Protein 9GC8 (pdb70)

Foldseek 3Di:
DFAAEEEEEEDEPADLDADPPHDQQQDDQQHGGQLVLQVVQPLPDPRYPAYEYEYAPNHPRLVVDPVSVDPRYHYFYADPDSLVSVLRVLVVVVVVVDDQQHKYWYAYSQQNLDHNVLVRQLRVVCVPPPFGAAEWAQDDDFAFDADPVRDGPDTDPSVPPIGTHDGTMGGSNLLSVLSVVCVVVVHPDDDSQSSVVVVPDDHDYGYDDPLSDGCPDPVNSVVCSPVDD

Nearest PDB structures (foldseek):
  4ys8-assembly5_A  TM=8.921E-01  e=1.988E-26  Burkholderia thailandensis E264
  8xkg-assembly1_B  TM=9.155E-01  e=3.574E-24  Acinetobacter baumannii ATCC 19606 = CIP 70.34 = JCM 6841
  8xkg-assembly1_A  TM=9.139E-01  e=3.807E-24  Acinetobacter baumannii ATCC 19606 = CIP 70.34 = JCM 6841
  4nai-assembly1_A-2  TM=9.055E-01  e=4.953E-19  Arabidopsis thaliana
  5mrq-assembly1_A-2  TM=8.941E-01  e=2.916E-18  Arabidopsis thaliana

Structure (mmCIF, N/CA/C/O backbone):
data_9GC8
#
_entry.id   9GC8
#
_cell.length_a   92.150
_cell.length_b   75.630
_cell.length_c   37.630
_cell.angle_alpha   90.000
_cell.angle_beta   104.042
_cell.angle_gamma   90.000
#
_symmetry.space_group_name_H-M   'C 1 2 1'
#
loop_
_entity.id
_entity.type
_entity.pdbx_description
1 polymer '2-C-methyl-D-erythritol 4-phosphate cytidylyltransferase'
2 non-polymer 'methyl 2-[(5~{R})-6-methyl-7-oxidanylidene-5~{H}-pyrrolo[3,4-b]pyridin-5-yl]ethanoate'
3 water water
#
loop_
_atom_site.group_PDB
_atom_site.id
_atom_site.type_symbol
_atom_site.label_atom_id
_atom_site.label_alt_id
_atom_site.label_comp_id
_atom_site.label_asym_id
_atom_site.label_entity_id
_atom_site.label_seq_id
_atom_site.pdbx_PDB_ins_code
_atom_site.Cartn_x
_atom_site.Cartn_y
_atom_site.Cartn_z
_atom_site.occupancy
_atom_site.B_iso_or_equiv
_atom_site.auth_seq_id
_atom_site.auth_comp_id
_atom_site.auth_asym_id
_atom_site.auth_atom_id
_atom_site.pdbx_PDB_model_num
ATOM 1 N N . ASP A 1 25 ? -10.50619 23.45058 -14.89513 1.000 100.08543 5 ASP A N 1
ATOM 2 C CA . ASP A 1 25 ? -11.86287 22.91196 -14.87085 1.000 101.60363 5 ASP A CA 1
ATOM 3 C C . ASP A 1 25 ? -12.25993 22.49675 -13.45837 1.000 100.82267 5 ASP A C 1
ATOM 4 O O . ASP A 1 25 ? -12.31259 21.30785 -13.14313 1.000 103.69681 5 ASP A O 1
ATOM 9 N N . LEU A 1 26 ? -12.52820 23.48193 -12.60736 1.000 86.29036 6 LEU A N 1
ATOM 10 C CA . LEU A 1 26 ? -13.01505 23.17793 -11.26999 1.000 74.78236 6 LEU A CA 1
ATOM 11 C C . LEU A 1 26 ? -14.49164 22.78912 -11.33408 1.000 70.76369 6 LEU A C 1
ATOM 12 O O . LEU A 1 26 ? -15.24859 23.35748 -12.12432 1.000 74.04507 6 LEU A O 1
ATOM 17 N N . PRO A 1 27 ? -14.92382 21.82414 -10.52734 1.000 66.63755 7 PRO A N 1
ATOM 18 C CA . PRO A 1 27 ? -16.31824 21.37635 -10.60049 1.000 63.87893 7 PRO A CA 1
ATOM 19 C C . PRO A 1 27 ? -17.28161 22.41143 -10.03745 1.000 61.95761 7 PRO A C 1
ATOM 20 O O . PRO A 1 27 ? -16.94825 23.18046 -9.13466 1.000 54.95235 7 PRO A O 1
ATOM 24 N N . ALA A 1 28 ? -18.49198 22.42513 -10.59145 1.000 59.26428 8 ALA A N 1
ATOM 25 C CA . ALA A 1 28 ? -19.57370 23.19645 -9.99731 1.000 58.64001 8 ALA A CA 1
ATOM 26 C C . ALA A 1 28 ? -19.93706 22.61658 -8.63749 1.000 59.51708 8 ALA A C 1
ATOM 27 O O . ALA A 1 28 ? -19.82484 21.41005 -8.40536 1.000 58.17462 8 ALA A O 1
ATOM 29 N N . PHE A 1 29 ? -20.38039 23.48466 -7.72981 1.000 52.79090 9 PHE A N 1
ATOM 30 C CA . PHE A 1 29 ? -20.66885 23.03823 -6.37501 1.000 51.71777 9 PHE A CA 1
ATOM 31 C C . PHE A 1 29 ? -21.72754 23.92772 -5.73757 1.000 54.51388 9 PHE A C 1
ATOM 32 O O . PHE A 1 29 ? -21.90361 25.08849 -6.11456 1.000 52.82067 9 PHE A O 1
ATOM 40 N N . TRP A 1 30 ? -22.43104 23.35854 -4.76072 1.000 51.83192 10 TRP A N 1
ATOM 41 C CA . TRP A 1 30 ? -23.28549 24.09532 -3.84203 1.000 53.98813 10 TRP A CA 1
ATOM 42 C C . TRP A 1 30 ? -22.58142 24.23611 -2.49593 1.000 51.26553 10 TRP A C 1
ATOM 43 O O . TRP A 1 30 ? -21.67810 23.46798 -2.15872 1.000 50.01370 10 TRP A O 1
ATOM 54 N N . THR A 1 31 ? -23.01013 25.22870 -1.71913 1.000 49.01408 11 THR A N 1
ATOM 55 C CA . THR A 1 31 ? -22.43420 25.48177 -0.40536 1.000 46.20841 11 THR A CA 1
ATOM 56 C C . THR A 1 31 ? -23.54306 25.53826 0.63145 1.000 46.70066 11 THR A C 1
ATOM 57 O O . THR A 1 31 ? -24.58990 26.14927 0.39498 1.000 50.23007 11 THR A O 1
ATOM 61 N N . VAL A 1 32 ? -23.30887 24.89222 1.77031 1.000 46.08850 12 VAL A N 1
ATOM 62 C CA . VAL A 1 32 ? -24.21728 24.91274 2.90804 1.000 44.18357 12 VAL A CA 1
ATOM 63 C C . VAL A 1 32 ? -23.44346 25.45452 4.10318 1.000 39.91923 12 VAL A C 1
ATOM 64 O O . VAL A 1 32 ? -22.40022 24.90494 4.47728 1.000 43.29087 12 VAL A O 1
ATOM 68 N N . ILE A 1 33 ? -23.93891 26.53857 4.69063 1.000 47.34249 13 ILE A N 1
ATOM 69 C CA . ILE A 1 33 ? -23.32712 27.08304 5.90087 1.000 41.58968 13 ILE A CA 1
ATOM 70 C C . ILE A 1 33 ? -24.27300 26.84502 7.07200 1.000 45.11035 13 ILE A C 1
ATOM 71 O O . ILE A 1 33 ? -25.27331 27.56996 7.21421 1.000 46.52931 13 ILE A O 1
ATOM 76 N N . PRO A 1 34 ? -24.01328 25.85197 7.92351 1.000 42.18684 14 PRO A N 1
ATOM 77 C CA . PRO A 1 34 ? -24.86608 25.64626 9.10334 1.000 48.42771 14 PRO A CA 1
ATOM 78 C C . PRO A 1 34 ? -24.60141 26.72118 10.14921 1.000 46.09854 14 PRO A C 1
ATOM 79 O O . PRO A 1 34 ? -23.47417 26.88393 10.62081 1.000 47.70957 14 PRO A O 1
ATOM 83 N N . ALA A 1 35 ? -25.65529 27.45359 10.52121 1.000 47.02385 15 ALA A N 1
ATOM 84 C CA . ALA A 1 35 ? -25.48557 28.60654 11.39955 1.000 48.52998 15 ALA A CA 1
ATOM 85 C C . ALA A 1 35 ? -26.68746 28.80132 12.31791 1.000 52.11855 15 ALA A C 1
ATOM 86 O O . ALA A 1 35 ? -27.03806 29.94185 12.64347 1.000 46.41241 15 ALA A O 1
ATOM 88 N N . ALA A 1 36 ? -27.32471 27.71041 12.73870 1.000 46.56146 16 ALA A N 1
ATOM 89 C CA . ALA A 1 36 ? -28.50485 27.74248 13.58229 1.000 49.25494 16 ALA A CA 1
ATOM 90 C C . ALA A 1 36 ? -28.09724 27.57182 15.04441 1.000 51.41352 16 ALA A C 1
ATOM 91 O O . ALA A 1 36 ? -26.92473 27.72253 15.39825 1.000 53.98334 16 ALA A O 1
ATOM 93 N N . GLY A 1 37 ? -29.05817 27.24302 15.90132 1.000 51.07559 17 GLY A N 1
ATOM 94 C CA . GLY A 1 37 ? -28.79947 27.18958 17.32562 1.000 50.85210 17 GLY A CA 1
ATOM 95 C C . GLY A 1 37 ? -28.73141 28.53545 18.00767 1.000 58.99277 17 GLY A C 1
ATOM 96 O O . GLY A 1 37 ? -28.39258 28.59375 19.19493 1.000 59.92625 17 GLY A O 1
ATOM 97 N N . VAL A 1 38 ? -29.03456 29.61711 17.29396 1.000 53.90989 18 VAL A N 1
ATOM 98 C CA . VAL A 1 38 ? -29.06149 30.95024 17.88271 1.000 55.02009 18 VAL A CA 1
ATOM 99 C C . VAL A 1 38 ? -30.41919 31.16728 18.54082 1.000 57.15003 18 VAL A C 1
ATOM 100 O O . VAL A 1 38 ? -31.46664 30.93329 17.92540 1.000 62.41601 18 VAL A O 1
ATOM 104 N N . GLY A 1 39 ? -30.40781 31.59398 19.79927 1.000 59.59838 19 GLY A N 1
ATOM 105 C CA . GLY A 1 39 ? -31.64482 31.91410 20.47855 1.000 60.02774 19 GLY A CA 1
ATOM 106 C C . GLY A 1 39 ? -32.34303 33.10858 19.85228 1.000 65.48358 19 GLY A C 1
ATOM 107 O O . GLY A 1 39 ? -31.79234 33.83543 19.02546 1.000 61.82902 19 GLY A O 1
ATOM 108 N N . SER A 1 40 ? -33.59864 33.31068 20.25434 1.000 65.89403 20 SER A N 1
ATOM 109 C CA . SER A 1 40 ? -34.36333 34.44353 19.74715 1.000 65.32365 20 SER A CA 1
ATOM 110 C C . SER A 1 40 ? -33.97282 35.75637 20.41151 1.000 65.42694 20 SER A C 1
ATOM 111 O O . SER A 1 40 ? -34.33800 36.82489 19.90579 1.000 64.75502 20 SER A O 1
ATOM 114 N N . ARG A 1 41 ? -33.24172 35.69766 21.52284 1.000 64.03604 21 ARG A N 1
ATOM 115 C CA . ARG A 1 41 ? -32.88936 36.87283 22.30682 1.000 63.56013 21 ARG A CA 1
ATOM 116 C C . ARG A 1 41 ? -31.47094 37.31733 21.97309 1.000 61.23026 21 ARG A C 1
ATOM 117 O O . ARG A 1 41 ? -30.54774 36.49718 21.93598 1.000 59.38158 21 ARG A O 1
ATOM 125 N N A MET A 1 42 ? -31.30696 38.61305 21.72423 0.327 58.08440 22 MET A N 1
ATOM 126 N N B MET A 1 42 ? -31.30437 38.60957 21.71131 0.673 58.01172 22 MET A N 1
ATOM 127 C CA A MET A 1 42 ? -29.97572 39.18589 21.60459 0.327 57.99953 22 MET A CA 1
ATOM 128 C CA B MET A 1 42 ? -29.96792 39.17027 21.59088 0.673 57.94471 22 MET A CA 1
ATOM 129 C C A MET A 1 42 ? -29.28926 39.17804 22.96332 0.327 57.87691 22 MET A C 1
ATOM 130 C C B MET A 1 42 ? -29.28971 39.17707 22.95357 0.673 57.78415 22 MET A C 1
ATOM 131 O O A MET A 1 42 ? -29.91125 39.45336 23.99254 0.327 59.37194 22 MET A O 1
ATOM 132 O O B MET A 1 42 ? -29.91847 39.46091 23.97583 0.673 59.36842 22 MET A O 1
ATOM 141 N N . ARG A 1 43 ? -28.00023 38.85575 22.96860 1.000 53.11473 23 ARG A N 1
ATOM 142 C CA . ARG A 1 43 ? -27.24284 38.76156 24.20628 1.000 58.65695 23 ARG A CA 1
ATOM 143 C C . ARG A 1 43 ? -25.93284 39.51921 24.08322 1.000 60.50872 23 ARG A C 1
ATOM 144 O O . ARG A 1 43 ? -25.34904 39.61344 22.99928 1.000 60.18663 23 ARG A O 1
ATOM 152 N N . ALA A 1 44 ? -25.48553 40.06756 25.21711 1.000 62.76252 24 ALA A N 1
ATOM 153 C CA . ALA A 1 44 ? -24.19696 40.74758 25.25179 1.000 62.07056 24 ALA A CA 1
ATOM 154 C C . ALA A 1 44 ? -23.08430 39.81059 24.80767 1.000 64.13689 24 ALA A C 1
ATOM 155 O O . ALA A 1 44 ? -22.18473 40.21047 24.05950 1.000 68.96745 24 ALA A O 1
ATOM 157 N N . ASP A 1 45 ? -23.14399 38.55200 25.24801 1.000 64.97914 25 ASP A N 1
ATOM 158 C CA . ASP A 1 45 ? -22.26303 37.48428 24.77554 1.000 68.08673 25 ASP A CA 1
ATOM 159 C C . ASP A 1 45 ? -22.84909 36.93564 23.47624 1.000 60.59100 25 ASP A C 1
ATOM 160 O O . ASP A 1 45 ? -23.54351 35.91606 23.44256 1.000 64.98370 25 ASP A O 1
ATOM 165 N N . ARG A 1 46 ? -22.55800 37.64168 22.38590 1.000 60.66023 26 ARG A N 1
ATOM 166 C CA . ARG A 1 46 ? -23.15522 37.33636 21.09465 1.000 59.10599 26 ARG A CA 1
ATOM 167 C C . ARG A 1 46 ? -22.68937 35.97328 20.58618 1.000 54.13284 26 ARG A C 1
ATOM 168 O O . ARG A 1 46 ? -21.61724 35.49363 20.96311 1.000 54.78417 26 ARG A O 1
ATOM 176 N N . PRO A 1 47 ? -23.48937 35.32307 19.74004 1.000 53.88022 27 PRO A N 1
ATOM 177 C CA . PRO A 1 47 ? -22.99163 34.15021 19.01295 1.000 52.84534 27 PRO A CA 1
ATOM 178 C C . PRO A 1 47 ? -21.74139 34.50781 18.22450 1.000 53.44472 27 PRO A C 1
ATOM 179 O O . PRO A 1 47 ? -21.61833 35.60929 17.68833 1.000 50.17735 27 PRO A O 1
ATOM 183 N N . LYS A 1 48 ? -20.80226 33.56610 18.16510 1.000 49.90270 28 LYS A N 1
ATOM 184 C CA . LYS A 1 48 ? -19.50224 33.88434 17.58587 1.000 49.51184 28 LYS A CA 1
ATOM 185 C C . LYS A 1 48 ? -19.61928 34.33200 16.13499 1.000 47.87475 28 LYS A C 1
ATOM 186 O O . LYS A 1 48 ? -18.83544 35.17366 15.68381 1.000 49.05175 28 LYS A O 1
ATOM 191 N N . GLN A 1 49 ? -20.60991 33.82473 15.40320 1.000 40.85771 29 GLN A N 1
ATOM 192 C CA . GLN A 1 49 ? -20.75555 34.17697 13.99758 1.000 42.88775 29 GLN A CA 1
ATOM 193 C C . GLN A 1 49 ? -21.17780 35.62858 13.78415 1.000 46.53369 29 GLN A C 1
ATOM 194 O O . GLN A 1 49 ? -21.14491 36.10105 12.64184 1.000 41.48881 29 GLN A O 1
ATOM 200 N N . TYR A 1 50 ? -21.56901 36.34089 14.84204 1.000 46.09737 30 TYR A N 1
ATOM 201 C CA . TYR A 1 50 ? -22.02477 37.72317 14.74022 1.000 47.87685 30 TYR A CA 1
ATOM 202 C C . TYR A 1 50 ? -21.07578 38.70638 15.41059 1.000 46.59243 30 TYR A C 1
ATOM 203 O O . TYR A 1 50 ? -21.40965 39.88901 15.53174 1.000 47.89458 30 TYR A O 1
ATOM 212 N N . LEU A 1 51 ? -19.90504 38.24955 15.84577 1.000 44.96921 31 LEU A N 1
ATOM 213 C CA . LEU A 1 51 ? -18.89385 39.13593 16.39858 1.000 52.88007 31 LEU A CA 1
ATOM 214 C C . LEU A 1 51 ? -18.24892 39.96673 15.29255 1.000 51.81937 31 LEU A C 1
ATOM 215 O O . LEU A 1 51 ? -18.27727 39.61011 14.11208 1.000 44.66718 31 LEU A O 1
ATOM 220 N N . ASP A 1 52 ? -17.66510 41.09403 15.68855 1.000 45.57730 32 ASP A N 1
ATOM 221 C CA . ASP A 1 52 ? -17.04222 41.98757 14.72671 1.000 46.92383 32 ASP A CA 1
ATOM 222 C C . ASP A 1 52 ? -15.64409 41.50004 14.37051 1.000 51.42133 32 ASP A C 1
ATOM 223 O O . ASP A 1 52 ? -14.83871 41.18889 15.25276 1.000 53.20000 32 ASP A O 1
ATOM 228 N N . LEU A 1 53 ? -15.35244 41.45079 13.07258 1.000 50.21236 33 LEU A N 1
ATOM 229 C CA . LEU A 1 53 ? -14.03102 41.08697 12.56616 1.000 54.58984 33 LEU A CA 1
ATOM 230 C C . LEU A 1 53 ? -13.61641 42.18541 11.59435 1.000 56.46964 33 LEU A C 1
ATOM 231 O O . LEU A 1 53 ? -13.90498 42.09437 10.39853 1.000 52.74755 33 LEU A O 1
ATOM 236 N N . ALA A 1 54 ? -12.95885 43.22249 12.11935 1.000 57.55268 34 ALA A N 1
ATOM 237 C CA . ALA A 1 54 ? -12.48827 44.35498 11.32216 1.000 61.37146 34 ALA A CA 1
ATOM 238 C C . ALA A 1 54 ? -13.63878 45.03141 10.57740 1.000 54.77372 34 ALA A C 1
ATOM 239 O O . ALA A 1 54 ? -13.56565 45.28757 9.37435 1.000 61.05298 34 ALA A O 1
ATOM 241 N N . GLY A 1 55 ? -14.71617 45.31749 11.30375 1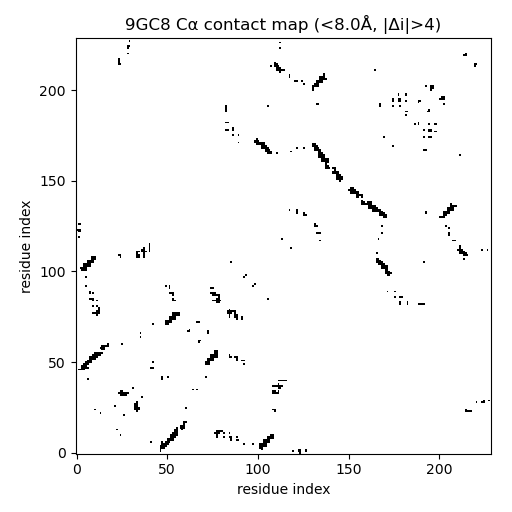.000 53.49622 35 GLY A N 1
ATOM 242 C CA . GLY A 1 55 ? -15.80460 46.10085 10.75752 1.000 56.92210 35 GLY A CA 1
ATOM 243 C C . GLY A 1 55 ? -16.93323 45.31833 10.12202 1.000 56.82586 35 GLY A C 1
ATOM 244 O O . GLY A 1 55 ? -17.94095 45.92581 9.73801 1.000 53.46619 35 GLY A O 1
ATOM 245 N N . ARG A 1 56 ? -16.80142 43.99961 9.98993 1.000 51.83732 36 ARG A N 1
ATOM 246 C CA . ARG A 1 56 ? -17.85472 43.14930 9.45410 1.000 53.47710 36 ARG A CA 1
ATOM 247 C C . ARG A 1 56 ? -18.01886 41.93640 10.35702 1.000 52.11849 36 ARG A C 1
ATOM 248 O O . ARG A 1 56 ? -17.08312 41.52821 11.04615 1.000 49.90354 36 ARG A O 1
ATOM 256 N N . THR A 1 57 ? -19.21907 41.36022 10.35342 1.000 49.57090 37 THR A N 1
ATOM 257 C CA . THR A 1 57 ? -19.45290 40.18653 11.17822 1.000 47.75020 37 THR A CA 1
ATOM 258 C C . THR A 1 57 ? -18.65906 38.99893 10.64798 1.000 46.07997 37 THR A C 1
ATOM 259 O O . THR A 1 57 ? -18.29553 38.93640 9.46895 1.000 38.18450 37 THR A O 1
ATOM 263 N N . VAL A 1 58 ? -18.38134 38.05746 11.55001 1.000 41.85636 38 VAL A N 1
ATOM 264 C CA . VAL A 1 58 ? -17.67197 36.83800 11.17327 1.000 42.83436 38 VAL A CA 1
ATOM 265 C C . VAL A 1 58 ? -18.37013 36.16297 10.00436 1.000 41.32712 38 VAL A C 1
ATOM 266 O O . VAL A 1 58 ? -17.74594 35.82717 8.99180 1.000 44.37956 38 VAL A O 1
ATOM 270 N N . ILE A 1 59 ? -19.68635 35.98199 10.11586 1.000 40.44486 39 ILE A N 1
ATOM 271 C CA . ILE A 1 59 ? -20.39227 35.19091 9.11775 1.000 40.07151 39 ILE A CA 1
ATOM 272 C C . ILE A 1 59 ? -20.41520 35.90808 7.77324 1.000 44.24336 39 ILE A C 1
ATOM 273 O O . ILE A 1 59 ? -20.37229 35.26456 6.71810 1.000 44.33935 39 ILE A O 1
ATOM 278 N N . GLU A 1 60 ? -20.47620 37.24583 7.77693 1.000 44.13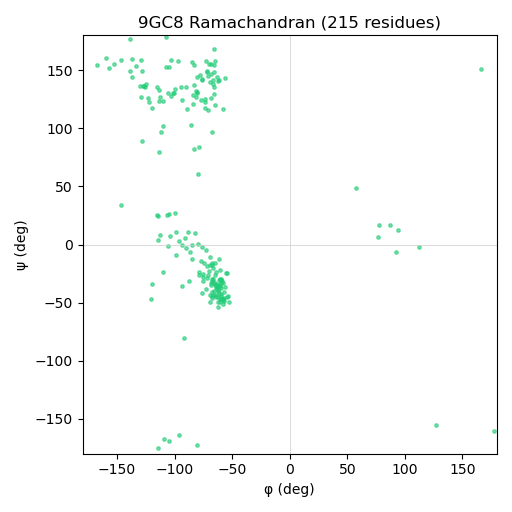945 40 GLU A N 1
ATOM 279 C CA . GLU A 1 60 ? -20.39767 37.96629 6.51004 1.000 37.47865 40 GLU A CA 1
ATOM 280 C C . GLU A 1 60 ? -19.06079 37.71323 5.82680 1.000 44.49516 40 GLU A C 1
ATOM 281 O O . GLU A 1 60 ? -18.99942 37.54628 4.60362 1.000 46.31537 40 GLU A O 1
ATOM 287 N N . ARG A 1 61 ? -17.97559 37.66726 6.59873 1.000 38.93392 41 ARG A N 1
ATOM 288 C CA . ARG A 1 61 ? -16.68839 37.36734 5.98681 1.000 41.71254 41 ARG A CA 1
ATOM 289 C C . ARG A 1 61 ? -16.59912 35.90255 5.57901 1.000 43.79142 41 ARG A C 1
ATOM 290 O O . ARG A 1 61 ? -15.90571 35.57238 4.61025 1.000 41.65453 41 ARG A O 1
ATOM 298 N N . THR A 1 62 ? -17.30587 35.01579 6.28158 1.000 39.92372 42 THR A N 1
ATOM 299 C CA . THR A 1 62 ? -17.32317 33.61791 5.86296 1.000 39.65164 42 THR A CA 1
ATOM 300 C C . THR A 1 62 ? -18.00638 33.46366 4.50915 1.000 43.40347 42 THR A C 1
ATOM 301 O O . THR A 1 62 ? -17.51409 32.73896 3.63635 1.000 41.39766 42 THR A O 1
ATOM 305 N N . LEU A 1 63 ? -19.13289 34.15330 4.30534 1.000 41.98975 43 LEU A N 1
ATOM 306 C CA . LEU A 1 63 ? -19.81877 34.06673 3.01901 1.000 44.89918 43 LEU A CA 1
ATOM 307 C C . LEU A 1 63 ? -18.97037 34.64311 1.89479 1.000 44.27709 43 LEU A C 1
ATOM 308 O O . LEU A 1 63 ? -19.01330 34.13904 0.76600 1.000 49.34964 43 LEU A O 1
ATOM 313 N N . ASP A 1 64 ? -18.18371 35.68249 2.18919 1.000 51.39501 44 ASP A N 1
ATOM 314 C CA . ASP A 1 64 ? -17.25923 36.25712 1.21491 1.000 49.29775 44 ASP A CA 1
ATOM 315 C C . ASP A 1 64 ? -16.30548 35.22197 0.63337 1.000 48.21223 44 ASP A C 1
ATOM 316 O O . ASP A 1 64 ? -15.79482 35.41750 -0.47331 1.000 46.48961 44 ASP A O 1
ATOM 321 N N . CYS A 1 65 ? -16.05372 34.12762 1.35155 1.000 48.88759 45 CYS A N 1
ATOM 322 C CA . CYS A 1 65 ? -15.13768 33.10586 0.86189 1.000 48.06048 45 CYS A CA 1
ATOM 323 C C . CYS A 1 65 ? -15.72242 32.29813 -0.29215 1.000 47.17941 45 CYS A C 1
ATOM 324 O O . CYS A 1 65 ? -14.96344 31.65535 -1.02504 1.000 51.01951 45 CYS A O 1
ATOM 327 N N . PHE A 1 66 ? -17.04160 32.32009 -0.48094 1.000 43.22859 46 PHE A N 1
ATOM 328 C CA . PHE A 1 66 ? -17.69026 31.51975 -1.51479 1.000 49.26816 46 PHE A CA 1
ATOM 329 C C . PHE A 1 66 ? -18.44979 32.32652 -2.55775 1.000 55.22484 46 PHE A C 1
ATOM 330 O O . PHE A 1 66 ? -18.46620 31.92607 -3.72508 1.000 49.73173 46 PHE A O 1
ATOM 338 N N . LEU A 1 67 ? -19.06184 33.45365 -2.17289 1.000 48.69622 47 LEU A N 1
ATOM 339 C CA . LEU A 1 67 ? -20.12351 34.05695 -2.97773 1.000 51.15503 47 LEU A CA 1
ATOM 340 C C . LEU A 1 67 ? -19.65263 34.46023 -4.36892 1.000 56.61419 47 LEU A C 1
ATOM 341 O O . LEU A 1 67 ? -20.44992 34.45446 -5.31478 1.000 58.72806 47 LEU A O 1
ATOM 346 N N . GLU A 1 68 ? -18.37696 34.80326 -4.52428 1.000 55.89423 48 GLU A N 1
ATOM 347 C CA . GLU A 1 68 ? -17.86892 35.26114 -5.81229 1.000 59.96749 48 GLU A CA 1
ATOM 348 C C . GLU A 1 68 ? -17.26561 34.14061 -6.65346 1.000 57.48443 48 GLU A C 1
ATOM 349 O O . GLU A 1 68 ? -16.80760 34.40203 -7.77111 1.000 59.39852 48 GLU A O 1
ATOM 352 N N . HIS A 1 69 ? -17.25651 32.91119 -6.16030 1.000 54.68878 49 HIS A N 1
ATOM 353 C CA . HIS A 1 69 ? -16.62318 31.83383 -6.90682 1.000 55.82581 49 HIS A CA 1
ATOM 354 C C . HIS A 1 69 ? -17.41748 31.53641 -8.17414 1.000 56.22735 49 HIS A C 1
ATOM 355 O O . HIS A 1 69 ? -18.62783 31.29166 -8.10083 1.000 57.56743 49 HIS A O 1
ATOM 362 N N . PRO A 1 70 ? -16.78026 31.54280 -9.34477 1.000 57.01139 50 PRO A N 1
ATOM 363 C CA . PRO A 1 70 ? -17.52478 31.30826 -10.59300 1.000 62.37378 50 PRO A CA 1
ATOM 364 C C . PRO A 1 70 ? -18.21675 29.95481 -10.66603 1.000 60.29104 50 PRO A C 1
ATOM 365 O O . PRO A 1 70 ? -19.16783 29.80866 -11.44247 1.000 60.14903 50 PRO A O 1
ATOM 369 N N . MET A 1 71 ? -17.78257 28.95940 -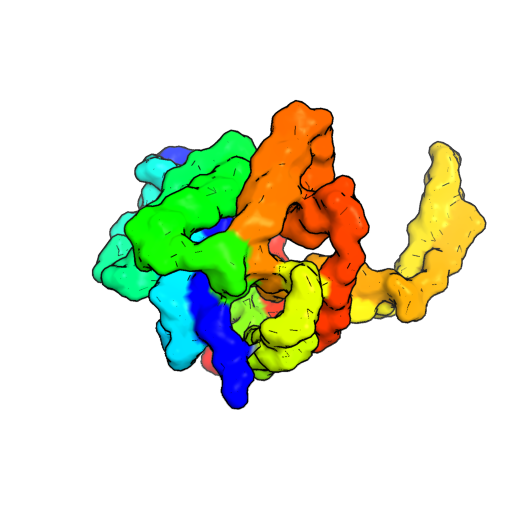9.89807 1.000 60.19473 51 MET A N 1
ATOM 370 C CA . MET A 1 71 ? -18.39910 27.64296 -9.98344 1.000 58.27254 51 MET A CA 1
ATOM 371 C C . MET A 1 71 ? -19.46081 27.41576 -8.91885 1.000 57.59873 51 MET A C 1
ATOM 372 O O . MET A 1 71 ? -20.01918 26.31626 -8.84888 1.000 55.13266 51 MET A O 1
ATOM 377 N N . LEU A 1 72 ? -19.75524 28.42173 -8.09687 1.000 52.74272 52 LEU A N 1
ATOM 378 C CA . LEU A 1 72 ? -20.78723 28.28751 -7.07775 1.000 52.80570 52 LEU A CA 1
ATOM 379 C C . LEU A 1 72 ? -22.16358 28.31300 -7.72839 1.000 59.17765 52 LEU A C 1
ATOM 380 O O . LEU A 1 72 ? -22.55338 29.31523 -8.33722 1.000 58.29483 52 LEU A O 1
ATOM 385 N N . ARG A 1 73 ? -22.89972 27.20823 -7.59800 1.000 54.09293 53 ARG A N 1
ATOM 386 C CA . ARG A 1 73 ? -24.26312 27.13851 -8.10756 1.000 57.26564 53 ARG A CA 1
ATOM 387 C C . ARG A 1 73 ? -25.26308 27.82074 -7.18388 1.000 56.39739 53 ARG A C 1
ATOM 388 O O . ARG A 1 73 ? -26.32976 28.24246 -7.64352 1.000 59.45248 53 ARG A O 1
ATOM 396 N N . GLY A 1 74 ? -24.94022 27.94262 -5.90133 1.000 50.51452 54 GLY A N 1
ATOM 397 C CA . GLY A 1 74 ? -25.84690 28.52237 -4.93308 1.000 52.42690 54 GLY A CA 1
ATOM 398 C C . GLY A 1 74 ? -25.40079 28.24225 -3.51540 1.000 53.64873 54 GLY A C 1
ATOM 399 O O . GLY A 1 74 ? -24.75865 27.22193 -3.24932 1.000 52.32462 54 GLY A O 1
ATOM 400 N N . LEU A 1 75 ? -25.73986 29.13460 -2.59371 1.000 51.83084 55 LEU A N 1
ATOM 401 C CA . LEU A 1 75 ? -25.31748 29.02329 -1.20793 1.000 47.42829 55 LEU A CA 1
ATOM 402 C C . LEU A 1 75 ? -26.54057 29.09297 -0.30596 1.000 50.28566 55 LEU A C 1
ATOM 403 O O . LEU A 1 75 ? -27.43257 29.91712 -0.52422 1.000 51.68663 55 LEU A O 1
ATOM 408 N N . VAL A 1 76 ? -26.58600 28.21695 0.69564 1.000 48.75675 56 VAL A N 1
ATOM 409 C CA . VAL A 1 76 ? -27.67931 28.15893 1.66116 1.000 48.91123 56 VAL A CA 1
ATOM 410 C C . VAL A 1 76 ? -27.09736 28.31147 3.05840 1.000 46.12791 56 VAL A C 1
ATOM 411 O O . VAL A 1 76 ? -26.17755 27.57778 3.43375 1.000 43.00132 56 VAL A O 1
ATOM 415 N N . VAL A 1 77 ? -27.61952 29.27030 3.81963 1.000 48.23808 57 VAL A N 1
ATOM 416 C CA . VAL A 1 77 ? -27.28220 29.41918 5.22984 1.000 45.66421 57 VAL A CA 1
ATOM 417 C C . VAL A 1 77 ? -28.42665 28.84095 6.04673 1.000 46.08271 57 VAL A C 1
ATOM 418 O O . VAL A 1 77 ? -29.59658 29.16834 5.80654 1.000 48.14376 57 VAL A O 1
ATOM 422 N N . CYS A 1 78 ? -28.10033 27.97532 7.00256 1.000 41.41088 58 CYS A N 1
ATOM 423 C CA . CYS A 1 78 ? -29.10538 27.39371 7.88274 1.000 47.64338 58 CYS A CA 1
ATOM 424 C C . CYS A 1 78 ? -29.19174 28.24109 9.14637 1.000 48.19281 58 CYS A C 1
ATOM 425 O O . CYS A 1 78 ? -28.17770 28.46232 9.81525 1.000 46.44226 58 CYS A O 1
ATOM 428 N N . LEU A 1 79 ? -30.39554 28.71881 9.46545 1.000 47.06186 59 LEU A N 1
ATOM 429 C CA . LEU A 1 79 ? -30.58510 29.69494 10.52940 1.000 52.10166 59 LEU A CA 1
ATOM 430 C C . LEU A 1 79 ? -31.81781 29.34928 11.34889 1.000 53.82865 59 LEU A C 1
ATOM 431 O O . LEU A 1 79 ? -32.78394 28.77762 10.83678 1.000 52.20710 59 LEU A O 1
ATOM 436 N N . ALA A 1 80 ? -31.77287 29.70557 12.63165 1.000 48.59001 60 ALA A N 1
ATOM 437 C CA . ALA A 1 80 ? -32.98250 29.69035 13.44003 1.000 55.26822 60 ALA A CA 1
ATOM 438 C C . ALA A 1 80 ? -33.99558 30.66955 12.86208 1.000 58.08599 60 ALA A C 1
ATOM 439 O O . ALA A 1 80 ? -33.63929 31.75973 12.40331 1.000 54.88449 60 ALA A O 1
ATOM 441 N N . GLU A 1 81 ? -35.27052 30.27320 12.88545 1.000 59.32509 61 GLU A N 1
ATOM 442 C CA . GLU A 1 81 ? -36.31497 31.11551 12.31202 1.000 61.01310 61 GLU A CA 1
ATOM 443 C C . GLU A 1 81 ? -36.38951 32.47648 12.99615 1.000 62.04702 61 GLU A C 1
ATOM 444 O O . GLU A 1 81 ? -36.76599 33.47017 12.36307 1.000 63.64274 61 GLU A O 1
ATOM 450 N N . ASP A 1 82 ? -36.03684 32.54399 14.27907 1.000 60.69372 62 ASP A N 1
ATOM 451 C CA . ASP A 1 82 ? -36.15094 33.76256 15.06846 1.000 60.28029 62 ASP A CA 1
ATOM 452 C C . ASP A 1 82 ? -34.79274 34.41020 15.33181 1.000 60.98909 62 ASP A C 1
ATOM 453 O O . ASP A 1 82 ? -34.62833 35.13352 16.31940 1.000 58.49791 62 ASP A O 1
ATOM 458 N N . ASP A 1 83 ? -33.81606 34.15431 14.46100 1.000 50.72841 63 ASP A N 1
ATOM 459 C CA . ASP A 1 83 ? -32.47498 34.71395 14.60266 1.000 53.65750 63 ASP A CA 1
ATOM 460 C C . ASP A 1 83 ? -32.56009 36.23740 14.62937 1.000 54.13745 63 ASP A C 1
ATOM 461 O O . ASP A 1 83 ? -33.00363 36.84116 13.64051 1.000 51.59918 63 ASP A O 1
ATOM 466 N N . PRO A 1 84 ? -32.17800 36.89293 15.73021 1.000 49.78861 64 PRO A N 1
ATOM 467 C CA . PRO A 1 84 ? -32.36223 38.34709 15.82547 1.000 56.50447 64 PRO A CA 1
ATOM 468 C C . PRO A 1 84 ? -31.24520 39.16009 15.19620 1.000 56.39175 64 PRO A C 1
ATOM 469 O O . PRO A 1 84 ? -31.40836 40.37722 15.02075 1.000 56.48744 64 PRO A O 1
ATOM 473 N N . TYR A 1 85 ? -30.11883 38.53716 14.86675 1.000 51.53513 65 TYR A N 1
ATOM 474 C CA . TYR A 1 85 ? -28.98316 39.25985 14.31238 1.000 52.41303 65 TYR A CA 1
ATOM 475 C C . TYR A 1 85 ? -28.98396 39.25272 12.78976 1.000 54.33728 65 TYR A C 1
ATOM 476 O O . TYR A 1 85 ? -28.59169 40.24568 12.16542 1.000 49.65766 65 TYR A O 1
ATOM 485 N N . TRP A 1 86 ? -29.42513 38.14627 12.18805 1.000 53.94292 66 TRP A N 1
ATOM 486 C CA . TRP A 1 86 ? -29.35532 37.99176 10.73598 1.000 49.63518 66 TRP A CA 1
ATOM 487 C C . TRP A 1 86 ? -30.08996 39.08139 9.96558 1.000 47.92105 66 TRP A C 1
ATOM 488 O O . TRP A 1 86 ? -29.50593 39.62261 9.01150 1.000 49.06519 66 TRP A O 1
ATOM 499 N N . PRO A 1 87 ? -31.33577 39.45009 10.29392 1.000 54.27757 67 PRO A N 1
ATOM 500 C CA . PRO A 1 87 ? -32.03892 40.45824 9.47901 1.000 56.69748 67 PRO A CA 1
ATOM 501 C C . PRO A 1 87 ? -31.36493 41.82565 9.43261 1.000 55.94097 67 PRO A C 1
ATOM 502 O O . PRO A 1 87 ? -31.75132 42.64641 8.59432 1.000 55.66565 67 PRO A O 1
ATOM 506 N N . GLY A 1 88 ? -30.38784 42.10217 10.28946 1.000 54.70501 68 GLY A N 1
ATOM 507 C CA . GLY A 1 88 ? -29.67922 43.35883 10.19599 1.000 56.63711 68 GLY A CA 1
ATOM 508 C C . GLY A 1 88 ? -28.49811 43.37832 9.25167 1.000 59.91443 68 GLY A C 1
ATOM 509 O O . GLY A 1 88 ? -27.92046 44.44713 9.02467 1.000 62.01567 68 GLY A O 1
ATOM 510 N N . LEU A 1 89 ? -28.12136 42.23515 8.68236 1.000 50.66031 69 LEU A N 1
ATOM 511 C CA . LEU A 1 89 ? -26.92928 42.15320 7.84872 1.000 53.71049 69 LEU A CA 1
ATOM 512 C C . LEU A 1 89 ? -27.28586 42.31534 6.37547 1.000 55.46118 69 LEU A C 1
ATOM 513 O O . LEU A 1 89 ? -28.39286 41.97594 5.94457 1.000 52.57596 69 LEU A O 1
ATOM 518 N N A ASP A 1 90 ? -26.32418 42.85434 5.61175 0.586 58.71806 70 ASP A N 1
ATOM 519 N N B ASP A 1 90 ? -26.33004 42.82495 5.59388 0.414 58.99911 70 ASP A N 1
ATOM 520 C CA A ASP A 1 90 ? -26.51714 43.06420 4.17785 0.586 58.37157 70 ASP A CA 1
ATOM 521 C CA B ASP A 1 90 ? -26.60632 43.06256 4.17969 0.414 57.78436 70 ASP A CA 1
ATOM 522 C C A ASP A 1 90 ? -26.89030 41.76697 3.47367 0.586 57.43807 70 ASP A C 1
ATOM 523 C C B ASP A 1 90 ? -26.87288 41.76477 3.42884 0.414 57.38842 70 ASP A C 1
ATOM 524 O O A ASP A 1 90 ? -27.77831 41.74920 2.61336 0.586 59.33556 70 ASP A O 1
ATOM 525 O O B ASP A 1 90 ? -27.67413 41.74772 2.48724 0.414 59.22496 70 ASP A O 1
ATOM 534 N N . CYS A 1 91 ? -26.22179 40.66991 3.82546 1.000 57.30897 71 CYS A N 1
ATOM 535 C CA . CYS A 1 91 ? -26.46143 39.40349 3.14906 1.000 53.69002 71 CYS A CA 1
ATOM 536 C C . CYS A 1 91 ? -27.85157 38.84297 3.43138 1.000 53.83003 71 CYS A C 1
ATOM 537 O O . CYS A 1 91 ? -28.29814 37.94782 2.70940 1.000 55.25685 71 CYS A O 1
ATOM 540 N N . ALA A 1 92 ? -28.55313 39.35192 4.44706 1.000 51.77195 72 ALA A N 1
ATOM 541 C CA . ALA A 1 92 ? -29.92814 38.92348 4.67805 1.000 50.47136 72 ALA A CA 1
ATOM 542 C C . ALA A 1 92 ? -30.87424 39.41095 3.59148 1.000 57.83382 72 ALA A C 1
ATOM 543 O O . ALA A 1 92 ? -31.98866 38.88922 3.47793 1.000 59.72999 72 ALA A O 1
ATOM 545 N N . ALA A 1 93 ? -30.46630 40.40873 2.80438 1.000 58.08952 73 ALA A N 1
ATOM 546 C CA . ALA A 1 93 ? -31.26789 40.93090 1.70531 1.000 56.96928 73 ALA A CA 1
ATOM 547 C C . ALA A 1 93 ? -30.60426 40.68520 0.35353 1.000 53.24895 73 ALA A C 1
ATOM 548 O O . ALA A 1 93 ? -30.85539 41.41309 -0.60853 1.000 55.65220 73 ALA A O 1
ATOM 550 N N . SER A 1 94 ? -29.75804 39.66025 0.27276 1.000 58.11726 74 SER A N 1
ATOM 551 C CA . SER A 1 94 ? -29.06120 39.29421 -0.95422 1.000 56.02466 74 SER A CA 1
ATOM 552 C C . SER A 1 94 ? -29.72520 38.08104 -1.59128 1.000 54.79061 74 SER A C 1
ATOM 553 O O . SER A 1 94 ? -29.91498 37.05147 -0.93385 1.000 55.98592 74 SER A O 1
ATOM 556 N N . ARG A 1 95 ? -30.06445 38.20383 -2.87632 1.000 54.61544 75 ARG A N 1
ATOM 557 C CA . ARG A 1 95 ? -30.62043 37.08047 -3.61878 1.000 59.89952 75 ARG A CA 1
ATOM 558 C C . ARG A 1 95 ? -29.60143 35.96847 -3.82840 1.000 57.49387 75 ARG A C 1
ATOM 559 O O . ARG A 1 95 ? -29.99170 34.84231 -4.15312 1.000 65.46778 75 ARG A O 1
ATOM 567 N N . HIS A 1 96 ? -28.31102 36.25987 -3.65880 1.000 54.44454 76 HIS A N 1
ATOM 568 C CA . HIS A 1 96 ? -27.25390 35.26579 -3.78928 1.000 56.78928 76 HIS A CA 1
ATOM 569 C C . HIS A 1 96 ? -27.10126 34.39942 -2.54540 1.000 52.57664 76 HIS A C 1
ATOM 570 O O . HIS A 1 96 ? -26.22750 33.52955 -2.52070 1.000 56.68205 76 HIS A O 1
ATOM 577 N N . VAL A 1 97 ? -27.91700 34.61100 -1.51715 1.000 49.92217 77 VAL A N 1
ATOM 578 C CA . VAL A 1 97 ? -27.81274 33.88128 -0.26036 1.000 51.98882 77 VAL A CA 1
ATOM 579 C C . VAL A 1 97 ? -29.18751 33.31268 0.05049 1.000 56.58224 77 VAL A C 1
ATOM 580 O O . VAL A 1 97 ? -30.12323 34.06579 0.34565 1.000 52.08963 77 VAL A O 1
ATOM 584 N N A GLN A 1 98 ? -29.31797 31.99272 -0.03004 0.509 51.28821 78 GLN A N 1
ATOM 585 N N B GLN A 1 98 ? -29.31330 31.99339 -0.01667 0.491 52.46456 78 GLN A N 1
ATOM 586 C CA A GLN A 1 98 ? -30.56587 31.33905 0.32729 0.509 53.32376 78 GLN A CA 1
ATOM 587 C CA B GLN A 1 98 ? -30.55484 31.32050 0.32509 0.491 53.33085 78 GLN A CA 1
ATOM 588 C C A GLN A 1 98 ? -30.56081 30.94988 1.80183 0.509 51.16005 78 GLN A C 1
ATOM 589 C C B GLN A 1 98 ? -30.56247 30.94885 1.80429 0.491 51.07833 78 GLN A C 1
ATOM 590 O O A GLN A 1 98 ? -29.51947 30.91233 2.46022 0.509 48.69806 78 GLN A O 1
ATOM 591 O O B GLN A 1 98 ? -29.52303 30.91379 2.46372 0.491 49.79744 78 GLN A O 1
ATOM 602 N N . ARG A 1 99 ? -31.75147 30.65109 2.31575 1.000 52.66217 79 ARG A N 1
ATOM 603 C CA . ARG A 1 99 ? -31.94684 30.39992 3.73278 1.000 49.66630 79 ARG A CA 1
ATOM 604 C C . ARG A 1 99 ? -32.68956 29.09000 3.94137 1.000 55.61452 79 ARG A C 1
ATOM 605 O O . ARG A 1 99 ? -33.63446 28.78099 3.21035 1.000 60.60929 79 ARG A O 1
ATOM 613 N N . ALA A 1 100 ? -32.25739 28.32403 4.94348 1.000 49.56874 80 ALA A N 1
ATOM 614 C CA . ALA A 1 100 ? -32.94728 27.11812 5.38180 1.000 59.01664 80 ALA A CA 1
ATOM 615 C C . ALA A 1 100 ? -33.13960 27.17228 6.89158 1.000 56.89052 80 ALA A C 1
ATOM 616 O O . ALA A 1 100 ? -32.42980 27.88888 7.60306 1.000 58.21751 80 ALA A O 1
ATOM 618 N N . ALA A 1 101 ? -34.11172 26.40170 7.37448 1.000 55.13442 81 ALA A N 1
ATOM 619 C CA . ALA A 1 101 ? -34.45785 26.38690 8.78761 1.000 58.05627 81 ALA A CA 1
ATOM 620 C C . ALA A 1 101 ? -33.53574 25.46703 9.57626 1.000 58.22551 81 ALA A C 1
ATOM 621 O O . ALA A 1 101 ? -33.22151 24.35466 9.14122 1.000 57.71311 81 ALA A O 1
ATOM 623 N N . GLY A 1 102 ? -33.11843 25.93663 10.75111 1.000 50.72856 82 GLY A N 1
ATOM 624 C CA . GLY A 1 102 ? -32.26777 25.131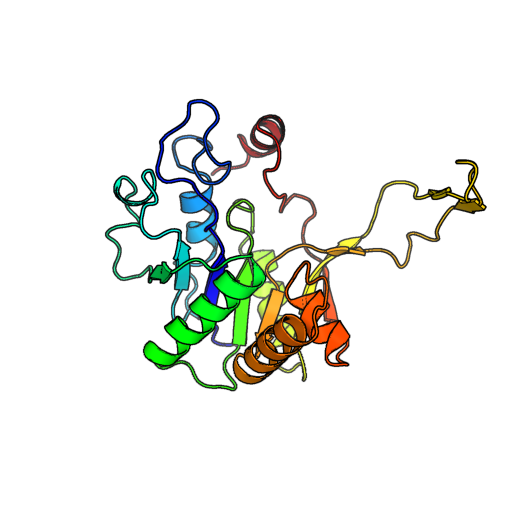78 11.60515 1.000 55.49573 82 GLY A CA 1
ATOM 625 C C . GLY A 1 102 ? -32.96319 23.87827 12.10314 1.000 53.81905 82 GLY A C 1
ATOM 626 O O . GLY A 1 102 ? -34.19137 23.77764 12.14311 1.000 56.11497 82 GLY A O 1
ATOM 627 N N . GLY A 1 103 ? -32.14483 22.89698 12.48531 1.000 55.44921 83 GLY A N 1
ATOM 628 C CA . GLY A 1 103 ? -32.62945 21.65391 13.04421 1.000 55.52502 83 GLY A CA 1
ATOM 629 C C . GLY A 1 103 ? -32.42940 21.57924 14.54859 1.000 57.76269 83 GLY A C 1
ATOM 630 O O . GLY A 1 103 ? -32.08870 22.55765 15.21715 1.000 60.95301 83 GLY A O 1
ATOM 631 N N . ALA A 1 104 ? -32.65119 20.37785 15.08540 1.000 61.90226 84 ALA A N 1
ATOM 632 C CA . ALA A 1 104 ? -32.44464 20.15207 16.51172 1.000 59.32958 84 ALA A CA 1
ATOM 633 C C . ALA A 1 104 ? -30.96570 20.05751 16.86672 1.000 58.79228 84 ALA A C 1
ATOM 634 O O . ALA A 1 104 ? -30.58388 20.38062 17.99726 1.000 65.62629 84 ALA A O 1
ATOM 636 N N . GLU A 1 105 ? -30.12904 19.62279 15.92486 1.000 58.68111 85 GLU A N 1
ATOM 637 C CA . GLU A 1 105 ? -28.67870 19.59892 16.07675 1.000 58.21735 85 GLU A CA 1
ATOM 638 C C . GLU A 1 105 ? -28.06779 20.06164 14.76203 1.000 54.47684 85 GLU A C 1
ATOM 639 O O . GLU A 1 105 ? -28.77956 20.32907 13.78925 1.000 56.21029 85 GLU A O 1
ATOM 645 N N . ARG A 1 106 ? -26.73661 20.16690 14.73191 1.000 54.59278 86 ARG A N 1
ATOM 646 C CA . ARG A 1 106 ? -26.06873 20.64298 13.52414 1.000 51.12009 86 ARG A CA 1
ATOM 647 C C . ARG A 1 106 ? -26.37211 19.74486 12.33209 1.000 53.95119 86 ARG A C 1
ATOM 648 O O . ARG A 1 106 ? -26.63164 20.23635 11.22854 1.000 49.00656 86 ARG A O 1
ATOM 656 N N . ALA A 1 107 ? -26.35094 18.42373 12.53474 1.000 49.51352 87 ALA A N 1
ATOM 657 C CA . ALA A 1 107 ? -26.63542 17.50156 11.43944 1.000 46.38142 87 ALA A CA 1
ATOM 658 C C . ALA A 1 107 ? -28.01152 17.76553 10.83437 1.000 48.51610 87 ALA A C 1
ATOM 659 O O . ALA A 1 107 ? -28.16071 17.84321 9.60797 1.000 52.45259 87 ALA A O 1
ATOM 661 N N . GLY A 1 108 ? -29.03092 17.91260 11.68376 1.000 49.88226 88 GLY A N 1
ATOM 662 C CA . GLY A 1 108 ? -30.36265 18.20609 11.18057 1.000 52.46209 88 GLY A CA 1
ATOM 663 C C . GLY A 1 108 ? -30.43029 19.51495 10.41587 1.000 53.34789 88 GLY A C 1
ATOM 664 O O . GLY A 1 108 ? -31.16687 19.63156 9.43326 1.000 54.56796 88 GLY A O 1
ATOM 665 N N . SER A 1 109 ? -29.66191 20.51974 10.85549 1.000 54.42337 89 SER A N 1
ATOM 666 C CA . SER A 1 109 ? -29.61351 21.79120 10.13441 1.000 51.15914 89 SER A CA 1
ATOM 667 C C . SER A 1 109 ? -28.93911 21.63037 8.77616 1.000 50.37168 89 SER A C 1
ATOM 668 O O . SER A 1 109 ? -29.41735 22.17089 7.77073 1.000 48.92857 89 SER A O 1
ATOM 671 N N . VAL A 1 110 ? -27.81963 20.90231 8.73000 1.000 49.84624 90 VAL A N 1
ATOM 672 C CA . VAL A 1 110 ? -27.20569 20.55384 7.45044 1.000 52.52975 90 VAL A CA 1
ATOM 673 C C . VAL A 1 110 ? -28.20010 19.80243 6.57689 1.000 50.96425 90 VAL A C 1
ATOM 674 O O . VAL A 1 110 ? -28.34912 20.09510 5.38359 1.000 48.84102 90 VAL A O 1
ATOM 678 N N . LEU A 1 111 ? -28.89923 18.82557 7.16068 1.000 52.21089 91 LEU A N 1
ATOM 679 C CA . LEU A 1 111 ? -29.92748 18.09615 6.42473 1.000 51.46883 91 LEU A CA 1
ATOM 680 C C . LEU A 1 111 ? -30.95235 19.04063 5.81345 1.000 55.26612 91 LEU A C 1
ATOM 681 O O . LEU A 1 111 ? -31.34202 18.88327 4.65160 1.000 56.10965 91 LEU A O 1
ATOM 686 N N . ASN A 1 112 ? -31.41607 20.02339 6.58759 1.000 48.33592 92 ASN A N 1
ATOM 687 C CA . ASN A 1 112 ? -32.40154 20.95428 6.05049 1.000 52.32823 92 ASN A CA 1
ATOM 688 C C . ASN A 1 112 ? -31.80112 21.77650 4.92101 1.000 52.77978 92 ASN A C 1
ATOM 689 O O . ASN A 1 112 ? -32.49381 22.12055 3.95488 1.000 53.20098 92 ASN A O 1
ATOM 694 N N . GLY A 1 113 ? -30.51084 22.10179 5.02994 1.000 54.95125 93 GLY A N 1
ATOM 695 C CA . GLY A 1 113 ? -29.83022 22.78516 3.94037 1.000 54.00259 93 GLY A CA 1
ATOM 696 C C . GLY A 1 113 ? -29.81794 21.96925 2.66238 1.000 54.51745 93 GLY A C 1
ATOM 697 O O . GLY A 1 113 ? -30.03234 22.50498 1.57131 1.000 48.97840 93 GLY A O 1
ATOM 698 N N . LEU A 1 114 ? -29.57934 20.66062 2.77893 1.000 50.96583 94 LEU A N 1
ATOM 699 C CA . LEU A 1 114 ? -29.64592 19.79379 1.60741 1.000 53.54178 94 LEU A CA 1
ATOM 700 C C . LEU A 1 114 ? -31.03329 19.83148 0.98093 1.000 56.89457 94 LEU A C 1
ATOM 701 O O . LEU A 1 114 ? -31.17004 19.94181 -0.24204 1.000 58.28599 94 LEU A O 1
ATOM 706 N N . LEU A 1 115 ? -32.07886 19.75432 1.81115 1.000 58.72866 95 LEU A N 1
ATOM 707 C CA . LEU A 1 115 ? -33.44181 19.83001 1.29330 1.000 56.45336 95 LEU A CA 1
ATOM 708 C C . LEU A 1 115 ? -33.68119 21.14969 0.57684 1.000 60.14970 95 LEU A C 1
ATOM 709 O O . LEU A 1 115 ? -34.37934 21.19503 -0.44169 1.000 62.38348 95 LEU A O 1
ATOM 714 N N . ARG A 1 116 ? -33.10696 22.23528 1.09465 1.000 59.68666 96 ARG A N 1
ATOM 715 C CA . ARG A 1 116 ? -33.24710 23.53042 0.43979 1.000 62.15051 96 ARG A CA 1
ATOM 716 C C . ARG A 1 116 ? -32.55148 23.53917 -0.91770 1.000 58.68352 96 ARG A C 1
ATOM 717 O O . ARG A 1 116 ? -33.07492 24.09634 -1.89029 1.000 57.43846 96 ARG A O 1
ATOM 725 N N . LEU A 1 117 ? -31.37099 22.92035 -1.00443 1.000 58.27923 97 LEU A N 1
ATOM 726 C CA . LEU A 1 117 ? -30.69027 22.80779 -2.29077 1.000 60.36346 97 LEU A CA 1
ATOM 727 C C . LEU A 1 117 ? -31.52782 22.01550 -3.29110 1.000 61.43775 97 LEU A C 1
ATOM 728 O O . LEU A 1 117 ? -31.53869 22.32299 -4.48939 1.000 60.45776 97 LEU A O 1
ATOM 733 N N . LEU A 1 118 ? -32.23533 20.98969 -2.82004 1.000 61.21058 98 LEU A N 1
ATOM 734 C CA . LEU A 1 118 ? -33.07378 20.20505 -3.72360 1.000 63.54822 98 LEU A CA 1
ATOM 735 C C . LEU A 1 118 ? -34.21988 21.03562 -4.28427 1.000 65.67515 98 LEU A C 1
ATOM 736 O O . LEU A 1 118 ? -34.63183 20.82470 -5.43034 1.000 69.13119 98 LEU A O 1
ATOM 741 N N . GLU A 1 119 ? -34.73380 21.99118 -3.50373 1.000 68.22075 99 GLU A N 1
ATOM 742 C CA . GLU A 1 119 ? -35.74604 22.90980 -4.01337 1.000 65.62451 99 GLU A CA 1
ATOM 743 C C . GLU A 1 119 ? -35.16821 23.90066 -5.01136 1.000 65.88685 99 GLU A C 1
ATOM 744 O O . GLU A 1 119 ? -35.90528 24.40302 -5.86391 1.000 70.29408 99 GLU A O 1
ATOM 750 N N . LEU A 1 120 ? -33.87434 24.19345 -4.92023 1.000 68.40529 100 LEU A N 1
ATOM 751 C CA . LEU A 1 120 ? -33.21005 25.14549 -5.79927 1.000 67.88185 100 LEU A CA 1
ATOM 752 C C . LEU A 1 120 ? -32.66890 24.49727 -7.06678 1.000 69.52027 100 LEU A C 1
ATOM 753 O O . LEU A 1 120 ? -31.90753 25.13645 -7.80159 1.000 69.12908 100 LEU A O 1
ATOM 758 N N . GLY A 1 121 ? -33.03923 23.24942 -7.33720 1.000 70.85866 101 GLY A N 1
ATOM 759 C CA . GLY A 1 121 ? -32.62714 22.58396 -8.55433 1.000 70.70110 101 GLY A CA 1
ATOM 760 C C . GLY A 1 121 ? -31.38092 21.74057 -8.44154 1.000 68.19824 101 GLY A C 1
ATOM 761 O O . GLY A 1 121 ? -30.83680 21.33007 -9.47458 1.000 70.84092 101 GLY A O 1
ATOM 762 N N . ALA A 1 122 ? -30.91387 21.45935 -7.22933 1.000 67.31272 102 ALA A N 1
ATOM 763 C CA . ALA A 1 122 ? -29.70977 20.65934 -7.07408 1.000 62.78917 102 ALA A CA 1
ATOM 764 C C . ALA A 1 122 ? -29.98167 19.20270 -7.43879 1.000 70.03687 102 ALA A C 1
ATOM 765 O O . ALA A 1 122 ? -31.08909 18.68641 -7.26299 1.000 66.14204 102 ALA A O 1
ATOM 767 N N . GLN A 1 123 ? -28.95656 18.54481 -7.96817 1.000 60.69674 103 GLN A N 1
ATOM 768 C CA . GLN A 1 123 ? -29.04969 17.16494 -8.41226 1.000 69.39733 103 GLN A CA 1
ATOM 769 C C . GLN A 1 123 ? -28.30126 16.25451 -7.44595 1.000 64.89376 103 GLN A C 1
ATOM 770 O O . GLN A 1 123 ? -27.35239 16.67831 -6.77997 1.000 60.61940 103 GLN A O 1
ATOM 776 N N . ALA A 1 124 ? -28.73623 14.99202 -7.38016 1.000 65.34463 104 ALA A N 1
ATOM 777 C CA . ALA A 1 124 ? -28.17712 14.05848 -6.40463 1.000 61.55808 104 ALA A CA 1
ATOM 778 C C . ALA A 1 124 ? -26.66983 13.89159 -6.56620 1.000 63.38451 104 ALA A C 1
ATOM 779 O O . ALA A 1 124 ? -25.96277 13.65732 -5.57962 1.000 62.69470 104 ALA A O 1
ATOM 781 N N . ASP A 1 125 ? -26.16082 14.01748 -7.78931 1.000 65.28506 105 ASP A N 1
ATOM 782 C CA . ASP A 1 125 ? -24.74179 13.86252 -8.08153 1.000 69.19755 105 ASP A CA 1
ATOM 783 C C . ASP A 1 125 ? -23.96841 15.17519 -8.00301 1.000 64.42893 105 ASP A C 1
ATOM 784 O O . ASP A 1 125 ? -22.77541 15.19510 -8.32106 1.000 66.82195 105 ASP A O 1
ATOM 789 N N . ASP A 1 126 ? -24.60797 16.26097 -7.57953 1.000 65.86782 106 ASP A N 1
ATOM 790 C CA . ASP A 1 126 ? -23.91544 17.53316 -7.43101 1.000 58.81014 106 ASP A CA 1
ATOM 791 C C . ASP A 1 126 ? -23.06109 17.53217 -6.16496 1.000 58.63676 106 ASP A C 1
ATOM 792 O O . ASP A 1 126 ? -23.45178 16.98097 -5.12900 1.000 56.13660 106 ASP A O 1
ATOM 797 N N . TRP A 1 127 ? -21.87664 18.13435 -6.26655 1.000 57.20163 107 TRP A N 1
ATOM 798 C CA . TRP A 1 127 ? -21.01256 18.32656 -5.10777 1.000 54.55170 107 TRP A CA 1
ATOM 799 C C . TRP A 1 127 ? -21.61215 19.35636 -4.15654 1.000 51.84746 107 TRP A C 1
ATOM 800 O O . TRP A 1 127 ? -22.14623 20.38348 -4.58565 1.000 51.93520 107 TRP A O 1
ATOM 811 N N . VAL A 1 128 ? -21.51370 19.08739 -2.85680 1.000 47.86829 108 VAL A N 1
ATOM 812 C CA . VAL A 1 128 ? -21.91881 20.03765 -1.82735 1.000 53.21705 108 VAL A CA 1
ATOM 813 C C . VAL A 1 128 ? -20.74309 20.25088 -0.88865 1.000 51.10375 108 VAL A C 1
ATOM 814 O O . VAL A 1 128 ? -20.07585 19.29009 -0.49356 1.000 44.85582 108 VAL A O 1
ATOM 818 N N . LEU A 1 129 ? -20.48494 21.50855 -0.54416 1.000 47.02400 109 LEU A N 1
ATOM 819 C CA . LEU A 1 129 ? -19.47817 21.87655 0.44444 1.000 49.02414 109 LEU A CA 1
ATOM 820 C C . LEU A 1 129 ? -20.19316 22.40304 1.67885 1.000 47.58593 109 LEU A C 1
ATOM 821 O O . LEU A 1 129 ? -20.97581 23.35174 1.58288 1.000 43.41703 109 LEU A O 1
ATOM 826 N N . VAL A 1 130 ? -19.93081 21.78563 2.82902 1.000 44.82945 110 VAL A N 1
ATOM 827 C CA . VAL A 1 130 ? -20.43615 22.26717 4.11086 1.000 44.33277 110 VAL A CA 1
ATOM 828 C C . VAL A 1 130 ? -19.27851 22.91029 4.86432 1.000 43.59676 110 VAL A C 1
ATOM 829 O O . VAL A 1 130 ? -18.19624 22.32052 4.98028 1.000 46.75852 110 VAL A O 1
ATOM 833 N N . HIS A 1 131 ? -19.49597 24.12365 5.37019 1.000 44.30848 111 HIS A N 1
ATOM 834 C CA . HIS A 1 131 ? -18.42047 24.90717 5.95931 1.000 40.87175 111 HIS A CA 1
ATOM 835 C C . HIS A 1 131 ? -18.90466 25.56011 7.24689 1.000 42.29623 111 HIS A C 1
ATOM 836 O O . HIS A 1 131 ? -20.06661 25.96005 7.34300 1.000 45.82149 111 HIS A O 1
ATOM 843 N N . ASP A 1 132 ? -18.01242 25.65632 8.23420 1.000 39.33628 112 ASP A N 1
ATOM 844 C CA . ASP A 1 132 ? -18.34969 26.29096 9.50232 1.000 40.58878 112 ASP A CA 1
ATOM 845 C C . ASP A 1 132 ? -18.62666 27.77389 9.29913 1.000 38.70370 112 ASP A C 1
ATOM 846 O O . ASP A 1 132 ? -17.88143 28.46551 8.60674 1.000 38.27945 112 ASP A O 1
ATOM 851 N N . ALA A 1 133 ? -19.69401 28.26659 9.93274 1.000 36.28955 113 ALA A N 1
ATOM 852 C CA . ALA A 1 133 ? -19.98066 29.69757 9.86117 1.000 42.15187 113 ALA A CA 1
ATOM 853 C C . ALA A 1 133 ? -18.90264 30.53634 10.54262 1.000 43.33927 113 ALA A C 1
ATOM 854 O O . ALA A 1 133 ? -18.70781 31.70173 10.17675 1.000 41.37092 113 ALA A O 1
ATOM 856 N N . ALA A 1 134 ? -18.18712 29.97897 11.52011 1.000 42.38457 114 ALA A N 1
ATOM 857 C CA . ALA A 1 134 ? -17.16703 30.73108 12.24075 1.000 42.37145 114 ALA A CA 1
ATOM 858 C C . ALA A 1 134 ? -15.75868 30.43465 11.73505 1.000 37.63438 114 ALA A C 1
ATOM 859 O O . ALA A 1 134 ? -14.78772 30.55747 12.48881 1.000 42.47069 114 ALA A O 1
ATOM 861 N N . ARG A 1 135 ? -15.62866 30.04756 10.47111 1.000 36.80535 115 ARG A N 1
ATOM 862 C CA . ARG A 1 135 ? -14.32760 29.96303 9.81863 1.000 39.60266 115 ARG A CA 1
ATOM 863 C C . ARG A 1 135 ? -14.26280 31.00828 8.70879 1.000 42.11396 115 ARG A C 1
ATOM 864 O O . ARG A 1 135 ? -14.44092 30.68426 7.52823 1.000 42.16978 115 ARG A O 1
ATOM 872 N N . PRO A 1 136 ? -14.01083 32.27293 9.03981 1.000 42.08126 116 PRO A N 1
ATOM 873 C CA . PRO A 1 136 ? -14.00568 33.33413 8.02688 1.000 40.77379 116 PRO A CA 1
ATOM 874 C C . PRO A 1 136 ? -12.69324 33.51803 7.27877 1.000 45.95269 116 PRO A C 1
ATOM 875 O O . PRO A 1 136 ? -12.62538 34.39181 6.40851 1.000 49.99982 116 PRO A O 1
ATOM 879 N N . ASN A 1 137 ? -11.65122 32.74829 7.58045 1.000 45.29763 117 ASN A N 1
ATOM 880 C CA . ASN A 1 137 ? -10.34519 32.96243 6.97078 1.000 48.16419 117 ASN A CA 1
ATOM 881 C C . ASN A 1 137 ? -10.02686 31.91515 5.90773 1.000 48.50710 117 ASN A C 1
ATOM 882 O O . ASN A 1 137 ? -8.85706 31.64348 5.63158 1.000 49.92320 117 ASN A O 1
ATOM 887 N N . LEU A 1 138 ? -11.05317 31.32760 5.29615 1.000 49.58131 118 LEU A N 1
ATOM 888 C CA . LEU A 1 138 ? -10.83881 30.36205 4.22090 1.000 52.24020 118 LEU A CA 1
ATOM 889 C C . LEU A 1 138 ? -10.32682 31.06904 2.97306 1.000 52.21544 118 LEU A C 1
ATOM 890 O O . LEU A 1 138 ? -11.03817 31.88501 2.37906 1.000 50.77610 118 LEU A O 1
ATOM 895 N N . THR A 1 139 ? -9.10659 30.74782 2.55975 1.000 52.01418 119 THR A N 1
ATOM 896 C CA . THR A 1 139 ? -8.53882 31.39185 1.38536 1.000 54.17425 119 THR A CA 1
ATOM 897 C C . THR A 1 139 ? -9.01443 30.71224 0.10900 1.000 57.35600 119 THR A C 1
ATOM 898 O O . THR A 1 139 ? -9.34576 29.52146 0.09787 1.000 53.03514 119 THR A O 1
ATOM 902 N N . ARG A 1 140 ? -9.02147 31.48794 -0.98048 1.000 53.18227 120 ARG A N 1
ATOM 903 C CA . ARG A 1 140 ? -9.40481 30.95664 -2.28465 1.000 53.52056 120 ARG A CA 1
ATOM 904 C C . ARG A 1 140 ? -8.50583 29.80576 -2.71704 1.000 57.82108 120 ARG A C 1
ATOM 905 O O . ARG A 1 140 ? -8.97046 28.88046 -3.39354 1.000 58.28575 120 ARG A O 1
ATOM 913 N N . GLY A 1 141 ? -7.22622 29.83851 -2.33280 1.000 55.99981 121 GLY A N 1
ATOM 914 C CA . GLY A 1 141 ? -6.33753 28.74014 -2.67248 1.000 56.60457 121 GLY A CA 1
ATOM 915 C C . GLY A 1 141 ? -6.80742 27.42215 -2.08963 1.000 57.41200 121 GLY A C 1
ATOM 916 O O . GLY A 1 141 ? -6.89364 26.41527 -2.79537 1.000 56.78994 121 GLY A O 1
ATOM 917 N N . ASP A 1 142 ? -7.12532 27.41500 -0.79104 1.000 56.36028 122 ASP A N 1
ATOM 918 C CA . ASP A 1 142 ? -7.61650 26.19604 -0.15100 1.000 58.14829 122 ASP A CA 1
ATOM 919 C C . ASP A 1 142 ? -8.90861 25.71818 -0.80191 1.000 58.21852 122 ASP A C 1
ATOM 920 O O . ASP A 1 142 ? -9.05998 24.53159 -1.11748 1.000 54.61979 122 ASP A O 1
ATOM 925 N N . LEU A 1 143 ? -9.85218 26.63690 -1.01000 1.000 53.71609 123 LEU A N 1
ATOM 926 C CA . LEU A 1 143 ? -11.12561 26.28533 -1.62652 1.000 54.15415 123 LEU A CA 1
ATOM 927 C C . LEU A 1 143 ? -10.92049 25.63830 -2.99333 1.000 57.48463 123 LEU A C 1
ATOM 928 O O . LEU A 1 143 ? -11.50370 24.58977 -3.28886 1.000 53.69300 123 LEU A O 1
ATOM 933 N N . ASP A 1 144 ? -10.09019 26.25089 -3.84213 1.000 57.41015 124 ASP A N 1
ATOM 934 C CA . ASP A 1 144 ? -9.84356 25.68727 -5.16585 1.000 57.04943 124 ASP A CA 1
ATOM 935 C C . ASP A 1 144 ? -9.05696 24.38563 -5.07664 1.000 61.00772 124 ASP A C 1
ATOM 936 O O . ASP A 1 144 ? -9.27067 23.47160 -5.88285 1.000 55.15581 124 ASP A O 1
ATOM 941 N N . ARG A 1 145 ? -8.14817 24.28461 -4.10698 1.000 57.35768 125 ARG A N 1
ATOM 942 C CA . ARG A 1 145 ? -7.39855 23.04813 -3.91740 1.000 61.65701 125 ARG A CA 1
ATOM 943 C C . ARG A 1 145 ? -8.33071 21.89842 -3.56243 1.000 58.33551 125 ARG A C 1
ATOM 944 O O . ARG A 1 145 ? -8.26549 20.82179 -4.16628 1.000 58.28181 125 ARG A O 1
ATOM 952 N N . LEU A 1 146 ? -9.21140 22.11387 -2.58323 1.000 53.71730 126 LEU A N 1
ATOM 953 C CA . LEU A 1 146 ? -10.21397 21.10968 -2.23748 1.000 54.08599 126 LEU A CA 1
ATOM 954 C C . LEU A 1 146 ? -11.02087 20.68944 -3.46238 1.000 57.70861 126 LEU A C 1
ATOM 955 O O . LEU A 1 146 ? -11.24490 19.49476 -3.69348 1.000 56.50151 126 LEU A O 1
ATOM 960 N N . LEU A 1 147 ? -11.44025 21.66641 -4.27729 1.000 54.33543 127 LEU A N 1
ATOM 961 C CA . LEU A 1 147 ? -12.30560 21.37804 -5.41916 1.000 54.76667 127 LEU A CA 1
ATOM 962 C C . LEU A 1 147 ? -11.58442 20.56687 -6.48843 1.000 58.01112 127 LEU A C 1
ATOM 963 O O . LEU A 1 147 ? -12.17229 19.65448 -7.08144 1.000 58.00712 127 LEU A O 1
ATOM 968 N N . GLU A 1 148 ? -10.32084 20.89321 -6.76536 1.000 56.65039 128 GLU A N 1
ATOM 969 C CA . GLU A 1 148 ? -9.60693 20.20100 -7.83100 1.000 58.41122 128 GLU A CA 1
ATOM 970 C C . GLU A 1 148 ? -9.18242 18.79243 -7.42922 1.000 61.56062 128 GLU A C 1
ATOM 971 O O . GLU A 1 148 ? -9.13060 17.90080 -8.28457 1.000 62.06129 128 GLU A O 1
ATOM 977 N N . GLU A 1 149 ? -8.88607 18.56439 -6.14755 1.000 59.80288 129 GLU A N 1
ATOM 978 C CA . GLU A 1 149 ? -8.37109 17.26331 -5.73637 1.000 61.49006 129 GLU A CA 1
ATOM 979 C C . GLU A 1 149 ? -9.47155 16.22487 -5.61273 1.000 58.48224 129 GLU A C 1
ATOM 980 O O . GLU A 1 149 ? -9.20676 15.02992 -5.75969 1.000 69.08419 129 GLU A O 1
ATOM 986 N N . LEU A 1 150 ? -10.698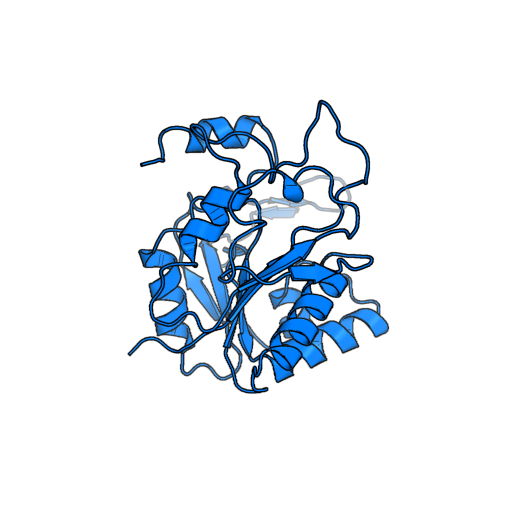22 16.65648 -5.35203 1.000 60.41956 130 LEU A N 1
ATOM 987 C CA . LEU A 1 150 ? -11.80896 15.75562 -5.10170 1.000 60.64463 130 LEU A CA 1
ATOM 988 C C . LEU A 1 150 ? -12.78192 15.66885 -6.26887 1.000 63.14001 130 LEU A C 1
ATOM 989 O O . LEU A 1 150 ? -13.74730 14.89885 -6.19063 1.000 60.40727 130 LEU A O 1
ATOM 994 N N . ALA A 1 151 ? -12.54388 16.42235 -7.34956 1.000 59.94410 131 ALA A N 1
ATOM 995 C CA . ALA A 1 151 ? -13.54306 16.57977 -8.40562 1.000 62.29164 131 ALA A CA 1
ATOM 996 C C . ALA A 1 151 ? -13.99206 15.24026 -8.97432 1.000 67.67425 131 ALA A C 1
ATOM 997 O O . ALA A 1 151 ? -15.17007 15.05944 -9.30318 1.000 68.19109 131 ALA A O 1
ATOM 999 N N . GLU A 1 152 ? -13.07022 14.28899 -9.09265 1.000 64.28019 132 GLU A N 1
ATOM 1000 C CA . GLU A 1 152 ? -13.36542 12.96724 -9.62896 1.000 68.10332 132 GLU A CA 1
ATOM 1001 C C . GLU A 1 152 ? -13.20823 11.86809 -8.58027 1.000 66.21064 132 GLU A C 1
ATOM 1002 O O . GLU A 1 152 ? -12.96435 10.70866 -8.92097 1.000 65.20443 132 GLU A O 1
ATOM 1008 N N . ASP A 1 153 ? -13.34346 12.21784 -7.30163 1.000 63.85563 133 ASP A N 1
ATOM 1009 C CA . ASP A 1 153 ? -13.29923 11.23226 -6.23230 1.000 62.74071 133 ASP A CA 1
ATOM 1010 C C . ASP A 1 153 ? -14.65448 10.53508 -6.10941 1.000 62.61819 133 ASP A C 1
ATOM 1011 O O . ASP A 1 153 ? -15.70095 11.15474 -6.32150 1.000 62.41119 133 ASP A O 1
ATOM 1016 N N . PRO A 1 154 ? -14.66195 9.23794 -5.78726 1.000 61.62250 134 PRO A N 1
ATOM 1017 C CA . PRO A 1 154 ? -15.94491 8.53089 -5.65601 1.000 65.99716 134 PRO A CA 1
ATOM 1018 C C . PRO A 1 154 ? -16.77390 8.94136 -4.44295 1.000 64.82657 134 PRO A C 1
ATOM 1019 O O . PRO A 1 154 ? -17.99549 8.74229 -4.46893 1.000 71.33011 134 PRO A O 1
ATOM 1023 N N . VAL A 1 155 ? -16.18724 9.50633 -3.38373 1.000 66.71353 135 VAL A N 1
ATOM 1024 C CA . VAL A 1 155 ? -16.94436 9.86546 -2.18977 1.000 56.74359 135 VAL A CA 1
ATOM 1025 C C . VAL A 1 155 ? -16.84767 11.35878 -1.87802 1.000 58.41144 135 VAL A C 1
ATOM 1026 O O . VAL A 1 155 ? -17.86631 12.02177 -1.65740 1.000 50.48767 135 VAL A O 1
ATOM 1030 N N . GLY A 1 156 ? -15.63234 11.91728 -1.90666 1.000 55.21970 136 GLY A N 1
ATOM 1031 C CA . GLY A 1 156 ? -15.36305 13.28384 -1.51297 1.000 56.30496 136 GLY A CA 1
ATOM 1032 C C . GLY A 1 156 ? -14.26681 13.34850 -0.48053 1.000 53.10877 136 GLY A C 1
ATOM 1033 O O . GLY A 1 156 ? -13.42525 12.44714 -0.38936 1.000 51.68236 136 GLY A O 1
ATOM 1034 N N . GLY A 1 157 ? -14.27951 14.41187 0.31224 1.000 52.91779 137 GLY A N 1
ATOM 1035 C CA . GLY A 1 157 ? -13.22652 14.61617 1.29555 1.000 48.98210 137 GLY A CA 1
ATOM 1036 C C . GLY A 1 157 ? -13.40527 15.91524 2.05350 1.000 47.26747 137 GLY A C 1
ATOM 1037 O O . GLY A 1 157 ? -14.49497 16.48651 2.08075 1.000 43.23259 137 GLY A O 1
ATOM 1038 N N . LEU A 1 158 ? -12.31774 16.38030 2.67052 1.000 44.88845 138 LEU A N 1
ATOM 1039 C CA . LEU A 1 158 ? -12.36478 17.51687 3.58362 1.000 47.46573 138 LEU A CA 1
ATOM 1040 C C . LEU A 1 158 ? -10.98804 18.16386 3.68351 1.000 47.58980 138 LEU A C 1
ATOM 1041 O O . LEU A 1 158 ? -9.96182 17.49864 3.50426 1.000 47.66641 138 LEU A O 1
ATOM 1046 N N . LEU A 1 159 ? -10.97773 19.46802 3.97624 1.000 47.33721 139 LEU A N 1
ATOM 1047 C CA . LEU A 1 159 ? -9.73622 20.14003 4.34068 1.000 46.20191 139 LEU A CA 1
ATOM 1048 C C . LEU A 1 159 ? -9.28998 19.68951 5.72377 1.000 49.00151 139 LEU A C 1
ATOM 1049 O O . LEU A 1 159 ? -10.10892 19.42695 6.60895 1.000 48.85398 139 LEU A O 1
ATOM 1054 N N . ALA A 1 160 ? -7.97466 19.59845 5.90430 1.000 45.88111 140 ALA A N 1
ATOM 1055 C CA . ALA A 1 160 ? -7.42546 19.12732 7.16568 1.000 46.53079 140 ALA A CA 1
ATOM 1056 C C . ALA A 1 160 ? -5.98518 19.59406 7.27887 1.000 47.68222 140 ALA A C 1
ATOM 1057 O O . ALA A 1 160 ? -5.34135 19.92387 6.28122 1.000 49.58122 140 ALA A O 1
ATOM 1059 N N . VAL A 1 161 ? -5.48687 19.59973 8.51010 1.000 46.24033 141 VAL A N 1
ATOM 1060 C CA . VAL A 1 161 ? -4.15372 20.10826 8.82024 1.000 49.33976 141 VAL A CA 1
ATOM 1061 C C . VAL A 1 161 ? -3.42406 19.06764 9.66302 1.000 56.29567 141 VAL A C 1
ATOM 1062 O O . VAL A 1 161 ? -4.02834 18.48753 10.57634 1.000 53.52175 141 VAL A O 1
ATOM 1066 N N . PRO A 1 162 ? -2.14599 18.78613 9.39354 1.000 54.67718 142 PRO A N 1
ATOM 1067 C CA . PRO A 1 162 ? -1.41725 17.81800 10.22173 1.000 55.64928 142 PRO A CA 1
ATOM 1068 C C . PRO A 1 162 ? -1.31294 18.29882 11.65825 1.000 56.02316 142 PRO A C 1
ATOM 1069 O O . PRO A 1 162 ? -1.11169 19.48493 11.92009 1.000 55.95911 142 PRO A O 1
ATOM 1073 N N . ALA A 1 163 ? -1.45499 17.36585 12.59389 1.000 52.34144 143 ALA A N 1
ATOM 1074 C CA . ALA A 1 163 ? -1.25650 17.70267 13.99567 1.000 55.55757 143 ALA A CA 1
ATOM 1075 C C . ALA A 1 163 ? 0.20195 18.07536 14.22519 1.000 58.57146 143 ALA A C 1
ATOM 1076 O O . ALA A 1 163 ? 1.11020 17.34516 13.81757 1.000 60.68187 143 ALA A O 1
ATOM 1078 N N . ARG A 1 164 ? 0.42695 19.22749 14.86156 1.000 55.96015 144 ARG A N 1
ATOM 1079 C CA . ARG A 1 164 ? 1.77507 19.68695 15.16562 1.000 61.51304 144 ARG A CA 1
ATOM 1080 C C . ARG A 1 164 ? 2.13633 19.59897 16.64039 1.000 59.80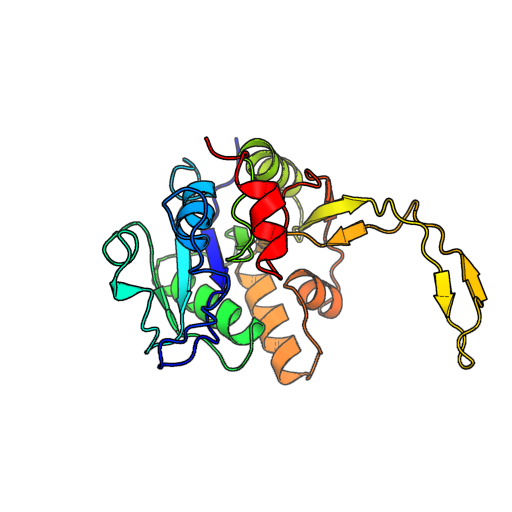949 144 ARG A C 1
ATOM 1081 O O . ARG A 1 164 ? 3.32655 19.59405 16.96597 1.000 60.47516 144 ARG A O 1
ATOM 1089 N N A ASP A 1 165 ? 1.15107 19.52431 17.52893 0.434 57.72589 145 ASP A N 1
ATOM 1090 N N B ASP A 1 165 ? 1.15760 19.51307 17.53353 0.566 57.77750 145 ASP A N 1
ATOM 1091 C CA A ASP A 1 165 ? 1.41187 19.39855 18.95490 0.434 57.01362 145 ASP A CA 1
ATOM 1092 C CA B ASP A 1 165 ? 1.44299 19.41866 18.95659 0.566 56.97332 145 ASP A CA 1
ATOM 1093 C C A ASP A 1 165 ? 1.69745 17.94833 19.32170 0.434 56.74327 145 ASP A C 1
ATOM 1094 C C B ASP A 1 165 ? 1.66222 17.96368 19.35365 0.566 56.74436 145 ASP A C 1
ATOM 1095 O O A ASP A 1 165 ? 1.18464 17.01828 18.69521 0.434 57.98183 145 ASP A O 1
ATOM 1096 O O B ASP A 1 165 ? 1.08137 17.04652 18.76768 0.566 58.00002 145 ASP A O 1
ATOM 1105 N N . THR A 1 166 ? 2.51614 17.76169 20.35501 1.000 55.76149 146 THR A N 1
ATOM 1106 C CA . THR A 1 166 ? 2.78151 16.41914 20.86248 1.000 52.46084 146 THR A CA 1
ATOM 1107 C C . THR A 1 166 ? 1.52021 15.85418 21.51454 1.000 54.93475 146 THR A C 1
ATOM 1108 O O . THR A 1 166 ? 0.89332 16.51648 22.34559 1.000 54.62855 146 THR A O 1
ATOM 1112 N N . LEU A 1 167 ? 1.13448 14.63712 21.12536 1.000 54.02176 147 LEU A N 1
ATOM 1113 C CA . LEU A 1 167 ? -0.13906 14.04529 21.52811 1.000 54.39837 147 LEU A CA 1
ATOM 1114 C C . LEU A 1 167 ? 0.09969 12.84926 22.43989 1.000 54.04486 147 LEU A C 1
ATOM 1115 O O . LEU A 1 167 ? 0.84017 11.92434 22.08594 1.000 50.98061 147 LEU A O 1
ATOM 1120 N N . LYS A 1 168 ? -0.53909 12.86627 23.60430 1.000 54.62833 148 LYS A N 1
ATOM 1121 C CA . LYS A 1 168 ? -0.39667 11.81705 24.60145 1.000 49.55474 148 LYS A CA 1
ATOM 1122 C C . LYS A 1 168 ? -1.72929 11.11151 24.78660 1.000 53.60669 148 LYS A C 1
ATOM 1123 O O . LYS A 1 168 ? -2.77698 11.75952 24.87600 1.000 51.57694 148 LYS A O 1
ATOM 1129 N N . ARG A 1 169 ? -1.68288 9.78342 24.83851 1.000 53.87465 149 ARG A N 1
ATOM 1130 C CA . ARG A 1 169 ? -2.84901 8.98477 25.17132 1.000 56.43610 149 ARG A CA 1
ATOM 1131 C C . ARG A 1 169 ? -2.89206 8.76597 26.67667 1.000 54.79296 149 ARG A C 1
ATOM 1132 O O . ARG A 1 169 ? -1.86942 8.47078 27.30131 1.000 54.00361 149 ARG A O 1
ATOM 1140 N N . SER A 1 170 ? -4.07801 8.92108 27.25619 1.000 51.96660 150 SER A N 1
ATOM 1141 C CA . SER A 1 170 ? -4.27197 8.78584 28.69203 1.000 56.87244 150 SER A CA 1
ATOM 1142 C C . SER A 1 170 ? -4.84379 7.40982 29.01484 1.000 60.65741 150 SER A C 1
ATOM 1143 O O . SER A 1 170 ? -5.78643 6.95925 28.35677 1.000 60.69809 150 SER A O 1
ATOM 1146 N N . ASP A 1 171 ? -4.27208 6.74547 30.02271 1.000 58.71531 151 ASP A N 1
ATOM 1147 C CA . ASP A 1 171 ? -4.83959 5.50135 30.53088 1.000 59.45904 151 ASP A CA 1
ATOM 1148 C C . ASP A 1 171 ? -5.99216 5.85300 31.47078 1.000 63.16891 151 ASP A C 1
ATOM 1149 O O . ASP A 1 171 ? -6.38329 7.01722 31.59673 1.000 63.90728 151 ASP A O 1
ATOM 1154 N N . ARG A 1 172 ? -6.54856 4.85678 32.15789 1.000 59.97162 152 ARG A N 1
ATOM 1155 C CA . ARG A 1 172 ? -7.71161 5.13179 32.98993 1.000 63.80308 152 ARG A CA 1
ATOM 1156 C C . ARG A 1 172 ? -7.36775 5.88299 34.27257 1.000 61.52722 152 ARG A C 1
ATOM 1157 O O . ARG A 1 172 ? -8.27401 6.44271 34.89906 1.000 64.45467 152 ARG A O 1
ATOM 1165 N N . ASP A 1 173 ? -6.09606 5.92544 34.67162 1.000 60.82018 153 ASP A N 1
ATOM 1166 C CA . ASP A 1 173 ? -5.67059 6.64460 35.86649 1.000 61.90716 153 ASP A CA 1
ATOM 1167 C C . ASP A 1 173 ? -5.10195 8.02204 35.55329 1.000 60.42591 153 ASP A C 1
ATOM 1168 O O . ASP A 1 173 ? -4.52491 8.65938 36.43944 1.000 58.16661 153 ASP A O 1
ATOM 1173 N N . GLY A 1 174 ? -5.24759 8.49179 34.31906 1.000 59.51132 154 GLY A N 1
ATOM 1174 C CA . GLY A 1 174 ? -4.72948 9.79343 33.95447 1.000 64.10952 154 GLY A CA 1
ATOM 1175 C C . GLY A 1 174 ? -3.23949 9.84472 33.71226 1.000 61.30116 154 GLY A C 1
ATOM 1176 O O . GLY A 1 174 ? -2.66412 10.93558 33.71778 1.000 60.64776 154 GLY A O 1
ATOM 1177 N N . ARG A 1 175 ? -2.58964 8.70177 33.51132 1.000 61.05540 155 ARG A N 1
ATOM 1178 C CA . ARG A 1 175 ? -1.16751 8.66582 33.20826 1.000 58.40318 155 ARG A CA 1
ATOM 1179 C C . ARG A 1 175 ? -0.96294 8.36190 31.73068 1.000 58.82322 155 ARG A C 1
ATOM 1180 O O . ARG A 1 175 ? -1.80294 7.73028 31.08644 1.000 59.52486 155 ARG A O 1
ATOM 1188 N N . VAL A 1 176 ? 0.16051 8.83481 31.19471 1.000 55.31761 156 VAL A N 1
ATOM 1189 C CA . VAL A 1 176 ? 0.44610 8.65081 29.77555 1.000 55.30331 156 VAL A CA 1
ATOM 1190 C C . VAL A 1 176 ? 0.62624 7.16535 29.48941 1.000 52.39191 156 VAL A C 1
ATOM 1191 O O . VAL A 1 176 ? 1.51242 6.51139 30.05355 1.000 52.79644 156 VAL A O 1
ATOM 1195 N N . SER A 1 177 ? -0.22109 6.62324 28.61073 1.000 55.45197 157 SER A N 1
ATOM 1196 C CA . SER A 1 177 ? -0.04137 5.25933 28.12506 1.000 59.90974 157 SER A CA 1
ATOM 1197 C C . SER A 1 177 ? 0.87151 5.19603 26.90623 1.000 62.45598 157 SER A C 1
ATOM 1198 O O . SER A 1 177 ? 1.58861 4.20572 26.72778 1.000 60.84343 157 SER A O 1
ATOM 1201 N N . GLU A 1 178 ? 0.87055 6.23209 26.07347 1.000 58.28400 158 GLU A N 1
ATOM 1202 C CA . GLU A 1 178 ? 1.74295 6.29084 24.91074 1.000 58.58059 158 GLU A CA 1
ATOM 1203 C C . GLU A 1 178 ? 1.73333 7.71143 24.36420 1.000 55.21808 158 GLU A C 1
ATOM 1204 O O . GLU A 1 178 ? 0.77608 8.46587 24.57206 1.000 57.98224 158 GLU A O 1
ATOM 1210 N N . THR A 1 179 ? 2.81297 8.06779 23.67587 1.000 51.22009 159 THR A N 1
ATOM 1211 C CA . THR A 1 179 ? 2.83319 9.25072 22.82967 1.000 57.18060 159 THR A CA 1
ATOM 1212 C C . THR A 1 179 ? 2.36628 8.83016 21.44226 1.000 61.50520 159 THR A C 1
ATOM 1213 O O . THR A 1 179 ? 3.00036 7.98820 20.79506 1.000 55.38426 159 THR A O 1
ATOM 1217 N N . ILE A 1 180 ? 1.23787 9.38812 21.00752 1.000 60.92356 160 ILE A N 1
ATOM 1218 C CA . ILE A 1 180 ? 0.65006 9.01070 19.73073 1.000 59.30489 160 ILE A CA 1
ATOM 1219 C C . ILE A 1 180 ? 1.55799 9.45290 18.59343 1.000 57.44641 160 ILE A C 1
ATOM 1220 O O . ILE A 1 180 ? 2.12747 10.55154 18.61871 1.000 53.44951 160 ILE A O 1
ATOM 1225 N N . ASP A 1 181 ? 1.71178 8.58727 17.59551 1.000 54.33050 161 ASP A N 1
ATOM 1226 C CA . ASP A 1 181 ? 2.41981 8.93522 16.36552 1.000 58.45536 161 ASP A CA 1
ATOM 1227 C C . ASP A 1 181 ? 1.59673 9.97522 15.61660 1.000 62.51256 161 ASP A C 1
ATOM 1228 O O . ASP A 1 181 ? 0.66287 9.63706 14.88694 1.000 64.29874 161 ASP A O 1
ATOM 1233 N N . ARG A 1 182 ? 1.94100 11.24989 15.78102 1.000 63.48051 162 ARG A N 1
ATOM 1234 C CA . ARG A 1 182 ? 1.15477 12.29501 15.13813 1.000 60.97051 162 ARG A CA 1
ATOM 1235 C C . ARG A 1 182 ? 1.43384 12.41799 13.64793 1.000 64.44129 162 ARG A C 1
ATOM 1236 O O . ARG A 1 182 ? 0.79182 13.24213 12.98665 1.000 62.53402 162 ARG A O 1
ATOM 1244 N N . SER A 1 183 ? 2.35496 11.62161 13.09905 1.000 63.30138 163 SER A N 1
ATOM 1245 C CA . SER A 1 183 ? 2.61483 11.68653 11.66634 1.000 68.43960 163 SER A CA 1
ATOM 1246 C C . SER A 1 183 ? 1.40871 11.24703 10.84809 1.000 67.23296 163 SER A C 1
ATOM 1247 O O . SER A 1 183 ? 1.35257 11.53042 9.64760 1.000 69.41730 163 SER A O 1
ATOM 1250 N N . VAL A 1 184 ? 0.44264 10.57111 11.46877 1.000 62.19844 164 VAL A N 1
ATOM 1251 C CA . VAL A 1 184 ? -0.76160 10.10904 10.79028 1.000 62.01017 164 VAL A CA 1
ATOM 1252 C C . VAL A 1 184 ? -2.01219 10.79461 11.30059 1.000 59.27748 164 VAL A C 1
ATOM 1253 O O . VAL A 1 184 ? -3.11951 10.44672 10.86609 1.000 61.52856 164 VAL A O 1
ATOM 1257 N N . VAL A 1 185 ? -1.87994 11.75378 12.20550 1.000 55.18523 165 VAL A N 1
ATOM 1258 C CA . VAL A 1 185 ? -3.02171 12.40229 12.83408 1.000 53.31952 165 VAL A CA 1
ATOM 1259 C C . VAL A 1 185 ? -3.25382 13.74439 12.15759 1.000 57.22312 165 VAL A C 1
ATOM 1260 O O . VAL A 1 185 ? -2.32121 14.54429 12.00654 1.000 53.45754 165 VAL A O 1
ATOM 1264 N N . TRP A 1 186 ? -4.49752 13.99558 11.76201 1.000 51.71115 166 TRP A N 1
ATOM 1265 C CA . TRP A 1 186 ? -4.89138 15.23544 11.11194 1.000 51.94550 166 TRP A CA 1
ATOM 1266 C C . TRP A 1 186 ? -6.03730 15.88008 11.87867 1.000 52.12985 166 TRP A C 1
ATOM 1267 O O . TRP A 1 186 ? -6.95662 15.19110 12.33410 1.000 50.79895 166 TRP A O 1
ATOM 1278 N N . LEU A 1 187 ? -5.96832 17.20212 12.03785 1.000 50.26401 167 LEU A N 1
ATOM 1279 C CA . LEU A 1 187 ? -7.10006 17.95919 12.55236 1.000 49.18772 167 LEU A CA 1
ATOM 1280 C C . LEU A 1 187 ? -8.08991 18.19262 11.42002 1.000 48.03524 167 LEU A C 1
ATOM 1281 O O . LEU A 1 187 ? -7.70357 18.62207 10.32884 1.000 48.61003 167 LEU A O 1
ATOM 1286 N N . ALA A 1 188 ? -9.36529 17.91488 11.68248 1.000 45.79147 168 ALA A N 1
ATOM 1287 C CA . ALA A 1 188 ? -10.40601 18.04629 10.67174 1.000 44.86360 168 ALA A CA 1
ATOM 1288 C C . ALA A 1 188 ? -10.88707 19.49211 10.59866 1.000 48.58861 168 ALA A C 1
ATOM 1289 O O . ALA A 1 188 ? -11.36206 20.05431 11.59218 1.000 52.24429 168 ALA A O 1
ATOM 1291 N N . TYR A 1 189 ? -10.76108 20.08750 9.42447 1.000 47.70955 169 TYR A N 1
ATOM 1292 C CA . TYR A 1 189 ? -11.23824 21.42929 9.15734 1.000 43.93769 169 TYR A CA 1
ATOM 1293 C C . TYR A 1 189 ? -12.45780 21.35772 8.23356 1.000 44.97101 169 TYR A C 1
ATOM 1294 O O . TYR A 1 189 ? -13.06539 20.29816 8.04250 1.000 46.53278 169 TYR A O 1
ATOM 1303 N N . THR A 1 190 ? -12.83863 22.50381 7.68896 1.000 44.68025 170 THR A N 1
ATOM 1304 C CA . THR A 1 190 ? -13.88201 22.62095 6.68432 1.000 45.38250 170 THR A CA 1
ATOM 1305 C C . THR A 1 190 ? -13.36546 23.58961 5.62998 1.000 45.87364 170 THR A C 1
ATOM 1306 O O . THR A 1 190 ? -12.46100 24.38393 5.90879 1.000 48.28064 170 THR A O 1
ATOM 1310 N N . PRO A 1 191 ? -13.93554 23.56935 4.40752 1.000 43.07662 171 PRO A N 1
ATOM 1311 C CA . PRO A 1 191 ? -15.12675 22.82543 3.96105 1.000 41.62843 171 PRO A CA 1
ATOM 1312 C C . PRO A 1 191 ? -14.93408 21.31783 3.87260 1.000 43.02079 171 PRO A C 1
ATOM 1313 O O . PRO A 1 191 ? -13.82540 20.79839 3.74080 1.000 45.57285 171 PRO A O 1
ATOM 1317 N N . GLN A 1 192 ? -16.04441 20.60001 3.97725 1.000 42.02444 172 GLN A N 1
ATOM 1318 C CA . GLN A 1 192 ? -16.10242 19.17905 3.67615 1.000 42.67895 172 GLN A CA 1
ATOM 1319 C C . GLN A 1 192 ? -16.98739 18.98825 2.45393 1.000 48.93959 172 GLN A C 1
ATOM 1320 O O . GLN A 1 192 ? -18.07900 19.56106 2.37272 1.000 46.51168 172 GLN A O 1
ATOM 1326 N N . MET A 1 193 ? -16.50295 18.19212 1.50031 1.000 47.16527 173 MET A N 1
ATOM 1327 C CA . MET A 1 193 ? -17.05515 18.12656 0.15369 1.000 43.88611 173 MET A CA 1
ATOM 1328 C C . MET A 1 193 ? -17.53844 16.70881 -0.13195 1.000 51.42773 173 MET A C 1
ATOM 1329 O O . MET A 1 193 ? -16.73884 15.76811 -0.13140 1.000 49.20304 173 MET A O 1
ATOM 1334 N N . PHE A 1 194 ? -18.84422 16.55942 -0.36795 1.000 48.57252 174 PHE A N 1
ATOM 1335 C CA . PHE A 1 194 ? -19.45558 15.26176 -0.63437 1.000 50.77086 174 PHE A CA 1
ATOM 1336 C C . PHE A 1 194 ? -20.61270 15.43285 -1.61115 1.000 53.83928 174 PHE A C 1
ATOM 1337 O O . PHE A 1 194 ? -21.16052 16.52699 -1.76211 1.000 54.15004 174 PHE A O 1
ATOM 1345 N N . ARG A 1 195 ? -20.97654 14.33699 -2.28042 1.000 48.79408 175 ARG A N 1
ATOM 1346 C CA . ARG A 1 195 ? -22.11299 14.34228 -3.19787 1.000 52.93063 175 ARG A CA 1
ATOM 1347 C C . ARG A 1 195 ? -23.41855 14.51299 -2.43001 1.000 51.41838 175 ARG A C 1
ATOM 1348 O O . ARG A 1 195 ? -23.57141 14.01556 -1.31233 1.000 55.28511 175 ARG A O 1
ATOM 1356 N N . LEU A 1 196 ? -24.38003 15.19970 -3.05332 1.000 55.66760 176 LEU A N 1
ATOM 1357 C CA . LEU A 1 196 ? -25.61215 15.53907 -2.34510 1.000 57.40126 176 LEU A CA 1
ATOM 1358 C C . LEU A 1 196 ? -26.37420 14.28475 -1.93063 1.000 53.31480 176 LEU A C 1
ATOM 1359 O O . LEU A 1 196 ? -26.71982 14.11700 -0.75633 1.000 52.43250 176 LEU A O 1
ATOM 1364 N N . GLY A 1 197 ? -26.65144 13.39587 -2.88480 1.000 55.45037 177 GLY A N 1
ATOM 1365 C CA . GLY A 1 197 ? -27.46487 12.22979 -2.57868 1.000 57.92239 177 GLY A CA 1
ATOM 1366 C C . GLY A 1 197 ? -26.86426 11.37552 -1.47986 1.000 55.93376 177 GLY A C 1
ATOM 1367 O O . GLY A 1 197 ? -27.55192 10.98352 -0.53340 1.000 60.72486 177 GLY A O 1
ATOM 1368 N N . ALA A 1 198 ? -25.56169 11.10065 -1.57645 1.000 56.38926 178 ALA A N 1
ATOM 1369 C CA . ALA A 1 198 ? -24.90499 10.23567 -0.60147 1.000 57.59956 178 ALA A CA 1
ATOM 1370 C C . ALA A 1 198 ? -24.85128 10.87962 0.77780 1.000 56.62586 178 ALA A C 1
ATOM 1371 O O . ALA A 1 198 ? -25.15003 10.22474 1.78396 1.000 54.67368 178 ALA A O 1
ATOM 1373 N N . LEU A 1 199 ? -24.46271 12.15849 0.85095 1.000 54.20275 179 LEU A N 1
ATOM 1374 C CA . LEU A 1 199 ? -24.43700 12.83437 2.14310 1.000 48.03272 179 LEU A CA 1
ATOM 1375 C C . LEU A 1 199 ? -25.83527 12.91248 2.73534 1.000 47.92501 179 LEU A C 1
ATOM 1376 O O . LEU A 1 199 ? -26.00979 12.80402 3.95376 1.000 53.52310 179 LEU A O 1
ATOM 1381 N N . HIS A 1 200 ? -26.84619 13.09548 1.88511 1.000 49.98196 180 HIS A N 1
ATOM 1382 C CA . HIS A 1 200 ? -28.21986 13.13506 2.37098 1.000 52.54462 180 HIS A CA 1
ATOM 1383 C C . HIS A 1 200 ? -28.58093 11.82270 3.06294 1.000 55.37790 180 HIS A C 1
ATOM 1384 O O . HIS A 1 200 ? -29.11202 11.82187 4.17959 1.000 53.82340 180 HIS A O 1
ATOM 1391 N N . ARG A 1 201 ? -28.25182 10.69299 2.42985 1.000 57.28552 181 ARG A N 1
ATOM 1392 C CA . ARG A 1 201 ? -28.57384 9.38993 3.00578 1.000 53.64276 181 ARG A CA 1
ATOM 1393 C C . ARG A 1 201 ? -27.74186 9.10576 4.24814 1.000 55.99559 181 ARG A C 1
ATOM 1394 O O . ARG A 1 201 ? -28.26936 8.60754 5.24846 1.000 63.67955 181 ARG A O 1
ATOM 1402 N N . ALA A 1 202 ? -26.44024 9.40326 4.20298 1.000 49.70766 182 ALA A N 1
ATOM 1403 C CA . ALA A 1 202 ? -25.59017 9.18597 5.37104 1.000 48.71289 182 ALA A CA 1
ATOM 1404 C C . ALA A 1 202 ? -26.10345 9.96080 6.57765 1.000 55.18531 182 ALA A C 1
ATOM 1405 O O . ALA A 1 202 ? -26.27894 9.39322 7.66118 1.000 52.24951 182 ALA A O 1
ATOM 1407 N N . LEU A 1 203 ? -26.35991 11.26289 6.40842 1.000 54.40484 183 LEU A N 1
ATOM 1408 C CA . LEU A 1 203 ? -26.81457 12.07821 7.53248 1.000 49.92936 183 LEU A CA 1
ATOM 1409 C C . LEU A 1 203 ? -28.17396 11.61760 8.04446 1.000 46.70199 183 LEU A C 1
ATOM 1410 O O . LEU A 1 203 ? -28.39381 11.52159 9.25754 1.000 54.28846 183 LEU A O 1
ATOM 1415 N N . ALA A 1 204 ? -29.10981 11.35313 7.13207 1.000 49.79886 184 ALA A N 1
ATOM 1416 C CA . ALA A 1 204 ? -30.44315 10.93043 7.54749 1.000 56.55375 184 ALA A CA 1
ATOM 1417 C C . ALA A 1 204 ? -30.39133 9.61015 8.30386 1.000 57.78729 184 ALA A C 1
ATOM 1418 O O . ALA A 1 204 ? -31.02448 9.46172 9.35402 1.000 62.55223 184 ALA A O 1
ATOM 1420 N N . ASP A 1 205 ? -29.63393 8.63819 7.78585 1.000 59.84945 185 ASP A N 1
ATOM 1421 C CA . ASP A 1 205 ? -29.59938 7.31414 8.40469 1.000 58.03733 185 ASP A CA 1
ATOM 1422 C C . ASP A 1 205 ? -28.82686 7.34696 9.71594 1.000 57.95558 185 ASP A C 1
ATOM 1423 O O . ASP A 1 205 ? -29.19474 6.66503 10.68079 1.000 55.87818 185 ASP A O 1
ATOM 1428 N N . ALA A 1 206 ? -27.74319 8.12407 9.76414 1.000 52.54248 186 ALA A N 1
ATOM 1429 C CA . ALA A 1 206 ? -26.95604 8.20871 10.98957 1.000 56.85357 186 ALA A CA 1
ATOM 1430 C C . ALA A 1 206 ? -27.73267 8.89138 12.10985 1.000 60.80224 186 ALA A C 1
ATOM 1431 O O . ALA A 1 206 ? -27.52080 8.57695 13.28798 1.000 61.21447 186 ALA A O 1
ATOM 1433 N N . LEU A 1 207 ? -28.64720 9.80456 11.76703 1.000 57.84258 187 LEU A N 1
ATOM 1434 C CA . LEU A 1 207 ? -29.47107 10.44249 12.78867 1.000 57.25166 187 LEU A CA 1
ATOM 1435 C C . LEU A 1 207 ? -30.45468 9.45474 13.40182 1.000 57.80593 187 LEU A C 1
ATOM 1436 O O . LEU A 1 207 ? -30.56360 9.35700 14.62822 1.000 61.48755 187 LEU A O 1
ATOM 1441 N N . VAL A 1 208 ? -31.18481 8.71376 12.56434 1.000 62.10324 188 VAL A N 1
ATOM 1442 C CA . VAL A 1 208 ? -32.13614 7.73673 13.08677 1.000 60.33898 188 VAL A CA 1
ATOM 1443 C C . VAL A 1 208 ? -31.40570 6.58879 13.77755 1.000 60.38803 188 VAL A C 1
ATOM 1444 O O . VAL A 1 208 ? -31.91288 6.01793 14.75188 1.000 62.47463 188 VAL A O 1
ATOM 1448 N N . ALA A 1 209 ? -30.19572 6.25411 13.31697 1.000 59.84058 189 ALA A N 1
ATOM 1449 C CA . ALA A 1 209 ? -29.40510 5.21436 13.96645 1.000 60.99774 189 ALA A CA 1
ATOM 1450 C C . ALA A 1 209 ? -28.94633 5.61014 15.36502 1.000 60.97898 189 ALA A C 1
ATOM 1451 O O . ALA A 1 209 ? -28.61063 4.72847 16.16559 1.000 60.93862 189 ALA A O 1
ATOM 1453 N N . GLY A 1 210 ? -28.92360 6.90223 15.67928 1.000 62.09671 190 GLY A N 1
ATOM 1454 C CA . GLY A 1 210 ? -28.38740 7.35986 16.94463 1.000 57.83100 190 GLY A CA 1
ATOM 1455 C C . GLY A 1 210 ? -26.89843 7.61745 16.95990 1.000 58.34075 190 GLY A C 1
ATOM 1456 O O . GLY A 1 210 ? -26.31160 7.70098 18.04412 1.000 61.34799 190 GLY A O 1
ATOM 1457 N N . VAL A 1 211 ? -26.26475 7.74618 15.79376 1.000 54.91456 191 VAL A N 1
ATOM 1458 C CA . VAL A 1 211 ? -24.83119 7.99856 15.73978 1.000 54.82256 191 VAL A CA 1
ATOM 1459 C C . VAL A 1 211 ? -24.53140 9.37721 16.31662 1.000 54.27101 191 VAL A C 1
ATOM 1460 O O . VAL A 1 211 ? -25.29442 10.33126 16.11627 1.000 59.43861 191 VAL A O 1
ATOM 1464 N N . ALA A 1 212 ? -23.42612 9.48241 17.06038 1.000 55.40906 192 ALA A N 1
ATOM 1465 C CA . ALA A 1 212 ? -22.91147 10.76789 17.54242 1.000 55.70919 192 ALA A CA 1
ATOM 1466 C C . ALA A 1 212 ? -22.17605 11.44790 16.39402 1.000 56.02985 192 ALA A C 1
ATOM 1467 O O . ALA A 1 212 ? -20.95465 11.35164 16.25812 1.000 58.69514 192 ALA A O 1
ATOM 1469 N N . ILE A 1 213 ? -22.93290 12.14252 15.55220 1.000 57.87549 193 ILE A N 1
ATOM 1470 C CA . ILE A 1 213 ? -22.37109 12.81749 14.38678 1.000 54.03722 193 ILE A CA 1
ATOM 1471 C C . ILE A 1 213 ? -21.68350 14.09931 14.83790 1.000 60.49804 193 ILE A C 1
ATOM 1472 O O . ILE A 1 213 ? -22.30336 14.95210 15.48227 1.000 62.04342 193 ILE A O 1
ATOM 1477 N N . THR A 1 214 ? -20.39963 14.23541 14.50046 1.000 60.12536 194 THR A N 1
ATOM 1478 C CA . THR A 1 214 ? -19.69315 15.49736 14.68177 1.000 60.85482 194 THR A CA 1
ATOM 1479 C C . THR A 1 214 ? -19.80106 16.32216 13.40301 1.000 58.82515 194 THR A C 1
ATOM 1480 O O . THR A 1 214 ? -20.65004 17.21311 13.29992 1.000 60.17544 194 THR A O 1
ATOM 1484 N N . ASP A 1 215 ? -18.96881 16.01684 12.41674 1.000 55.49603 195 ASP A N 1
ATOM 1485 C CA . ASP A 1 215 ? -18.97535 16.69714 11.13034 1.000 52.67610 195 ASP A CA 1
ATOM 1486 C C . ASP A 1 215 ? -19.55379 15.77841 10.05564 1.000 53.76208 195 ASP A C 1
ATOM 1487 O O . ASP A 1 215 ? -19.90610 14.62336 10.31899 1.000 54.69070 195 ASP A O 1
ATOM 1492 N N . GLU A 1 216 ? -19.64032 16.30452 8.82596 1.000 44.96411 196 GLU A N 1
ATOM 1493 C CA . GLU A 1 216 ? -20.18346 15.51427 7.72114 1.000 52.59728 196 GLU A CA 1
ATOM 1494 C C . GLU A 1 216 ? -19.31812 14.29402 7.44025 1.000 49.59491 196 GLU A C 1
ATOM 1495 O O . GLU A 1 216 ? -19.83367 13.23648 7.05681 1.000 51.00470 196 GLU A O 1
ATOM 1501 N N . ALA A 1 217 ? -18.00057 14.41416 7.63092 1.000 48.18760 197 ALA A N 1
ATOM 1502 C CA . ALA A 1 217 ? -17.12045 13.27990 7.36947 1.000 51.70640 197 ALA A CA 1
ATOM 1503 C C . ALA A 1 217 ? -17.42420 12.12497 8.31798 1.000 52.79375 197 ALA A C 1
ATOM 1504 O O . ALA A 1 217 ? -17.39180 10.95331 7.91880 1.000 48.75361 197 ALA A O 1
ATOM 1506 N N . SER A 1 218 ? -17.75333 12.44107 9.57307 1.000 54.21676 198 SER A N 1
ATOM 1507 C CA . SER A 1 218 ? -18.10073 11.39879 10.53220 1.000 52.66229 198 SER A CA 1
ATOM 1508 C C . SER A 1 218 ? -19.33359 10.61377 10.09332 1.000 53.51996 198 SER A C 1
ATOM 1509 O O . SER A 1 218 ? -19.44928 9.42347 10.40487 1.000 49.14969 198 SER A O 1
ATOM 1512 N N . ALA A 1 219 ? -20.25940 11.25033 9.36739 1.000 51.76074 199 ALA A N 1
ATOM 1513 C CA . ALA A 1 219 ? -21.42922 10.52554 8.87422 1.000 54.93943 199 ALA A CA 1
ATOM 1514 C C . ALA A 1 219 ? -21.07577 9.65007 7.68114 1.000 55.04153 199 ALA A C 1
ATOM 1515 O O . ALA A 1 219 ? -21.54506 8.50937 7.58354 1.000 49.76126 199 ALA A O 1
ATOM 1517 N N . MET A 1 220 ? -20.25734 10.16889 6.76344 1.000 49.14146 200 MET A N 1
ATOM 1518 C CA . MET A 1 220 ? -19.78655 9.35220 5.65054 1.000 49.11739 200 MET A CA 1
ATOM 1519 C C . MET A 1 220 ? -18.94087 8.18794 6.14781 1.000 50.35425 200 MET A C 1
ATOM 1520 O O . MET A 1 220 ? -19.00088 7.08362 5.59068 1.000 50.82409 200 MET A O 1
ATOM 1525 N N . GLU A 1 221 ? -18.15039 8.41146 7.20226 1.000 48.57213 201 GLU A N 1
ATOM 1526 C CA . GLU A 1 221 ? -17.36252 7.32178 7.77159 1.000 51.85489 201 GLU A CA 1
ATOM 1527 C C . GLU A 1 221 ? -18.26456 6.23702 8.34498 1.000 55.32077 201 GLU A C 1
ATOM 1528 O O . GLU A 1 221 ? -18.02131 5.04303 8.13527 1.000 53.68768 201 GLU A O 1
ATOM 1534 N N . TRP A 1 222 ? -19.31551 6.63240 9.06806 1.000 50.82492 202 TRP A N 1
ATOM 1535 C CA . TRP A 1 222 ? -20.24931 5.64451 9.59638 1.000 54.41992 202 TRP A CA 1
ATOM 1536 C C . TRP A 1 222 ? -20.94955 4.89191 8.47311 1.000 55.87966 202 TRP A C 1
ATOM 1537 O O . TRP A 1 222 ? -21.21928 3.68986 8.59592 1.000 53.28113 202 TRP A O 1
ATOM 1548 N N . ALA A 1 223 ? -21.25713 5.58224 7.36959 1.000 47.62540 203 ALA A N 1
ATOM 1549 C CA . ALA A 1 223 ? -21.91139 4.94373 6.23236 1.000 52.43521 203 ALA A CA 1
ATOM 1550 C C . ALA A 1 223 ? -20.98097 4.02657 5.46332 1.000 50.99423 203 ALA A C 1
ATOM 1551 O O . ALA A 1 223 ? -21.43499 3.35588 4.52496 1.000 55.86817 203 ALA A O 1
ATOM 1553 N N . GLY A 1 224 ? -19.69938 3.98539 5.82801 1.000 51.40794 204 GLY A N 1
ATOM 1554 C CA . GLY A 1 224 ? -18.75854 3.03374 5.26957 1.000 61.21317 204 GLY A CA 1
ATOM 1555 C C . GLY A 1 224 ? -17.67473 3.62247 4.39317 1.000 57.29779 204 GLY A C 1
ATOM 1556 O O . GLY A 1 224 ? -16.80877 2.87048 3.93051 1.000 54.15027 204 GLY A O 1
ATOM 1557 N N . TYR A 1 225 ? -17.67504 4.92934 4.15724 1.000 54.41681 205 TYR A N 1
ATOM 1558 C CA . TYR A 1 225 ? -16.75569 5.54176 3.20970 1.000 55.82185 205 TYR A CA 1
ATOM 1559 C C . TYR A 1 225 ? -15.53479 6.11893 3.91839 1.000 51.07769 205 TYR A C 1
ATOM 1560 O O . TYR A 1 225 ? -15.56012 6.41334 5.11485 1.000 49.61635 205 TYR A O 1
ATOM 1569 N N . ALA A 1 226 ? -14.45171 6.27001 3.15382 1.000 50.04346 206 ALA A N 1
ATOM 1570 C CA . ALA A 1 226 ? -13.20112 6.83482 3.65400 1.000 52.15514 206 ALA A CA 1
ATOM 1571 C C . ALA A 1 226 ? -12.95005 8.19003 3.00350 1.000 52.99260 206 ALA A C 1
ATOM 1572 O O . ALA A 1 226 ? -12.42676 8.24582 1.88071 1.000 53.30362 206 ALA A O 1
ATOM 1574 N N . PRO A 1 227 ? -13.29885 9.30560 3.64776 1.000 54.19479 207 PRO A N 1
ATOM 1575 C CA . PRO A 1 227 ? -13.08085 10.61389 3.01244 1.000 50.65239 207 PRO A CA 1
ATOM 1576 C C . PRO A 1 227 ? -11.60028 10.88888 2.77927 1.000 53.45147 207 PRO A C 1
ATOM 1577 O O . PRO A 1 227 ? -10.74308 10.51281 3.58306 1.000 53.82140 207 PRO A O 1
ATOM 1581 N N . LYS A 1 228 ? -11.30740 11.54827 1.65961 1.000 50.91458 208 LYS A N 1
ATOM 1582 C CA . LYS A 1 228 ? -9.93998 11.92341 1.33046 1.000 52.95297 208 LYS A CA 1
ATOM 1583 C C . LYS A 1 228 ? -9.56266 13.18632 2.09772 1.000 57.27819 208 LYS A C 1
ATOM 1584 O O . LYS A 1 228 ? -10.30951 14.16810 2.10508 1.000 52.50273 208 LYS A O 1
ATOM 1590 N N . LEU A 1 229 ? -8.40955 13.15193 2.75543 1.000 57.67804 209 LEU A N 1
ATOM 1591 C CA . LEU A 1 229 ? -7.87675 14.33291 3.41704 1.000 56.83987 209 LEU A CA 1
ATOM 1592 C C . LEU A 1 229 ? -7.16949 15.21479 2.39841 1.000 56.65761 209 LEU A C 1
ATOM 1593 O O . LEU A 1 229 ? -6.29617 14.74605 1.66312 1.000 51.41789 209 LEU A O 1
ATOM 1598 N N . VAL A 1 230 ? -7.55667 16.48759 2.34688 1.000 53.31230 210 VAL A N 1
ATOM 1599 C CA . VAL A 1 230 ? -6.90075 17.48493 1.50808 1.000 52.22362 210 VAL A CA 1
ATOM 1600 C C . VAL A 1 230 ? -6.23792 18.49536 2.43459 1.000 51.73797 210 VAL A C 1
ATOM 1601 O O . VAL A 1 230 ? -6.90716 19.09521 3.28361 1.000 48.37512 210 VAL A O 1
ATOM 1605 N N . GLU A 1 231 ? -4.92634 18.67594 2.28390 1.000 53.08196 211 GLU A N 1
ATOM 1606 C CA . GLU A 1 231 ? -4.19441 19.53280 3.20736 1.000 53.61163 211 GLU A CA 1
ATOM 1607 C C . GLU A 1 231 ? -4.50569 20.99712 2.94554 1.000 54.92496 211 GLU A C 1
ATOM 1608 O O . GLU A 1 231 ? -4.33924 21.49000 1.82582 1.000 54.87929 211 GLU A O 1
ATOM 1614 N N . GLY A 1 232 ? -4.94230 21.69513 3.99315 1.000 50.85241 212 GLY A N 1
ATOM 1615 C CA . GLY A 1 232 ? -5.18803 23.11464 3.93599 1.000 54.13328 212 GLY A CA 1
ATOM 1616 C C . GLY A 1 232 ? -4.23308 23.89204 4.82073 1.000 52.58135 212 GLY A C 1
ATOM 1617 O O . GLY A 1 232 ? -3.30477 23.34575 5.42729 1.000 54.23878 212 GLY A O 1
ATOM 1618 N N . ARG A 1 233 ? -4.48315 25.19325 4.87229 1.000 53.53885 213 ARG A N 1
ATOM 1619 C CA . ARG A 1 233 ? -3.72259 26.09725 5.70745 1.000 49.45942 213 ARG A CA 1
ATOM 1620 C C . ARG A 1 233 ? -4.18300 25.98744 7.15182 1.000 50.87276 213 ARG A C 1
ATOM 1621 O O . ARG A 1 233 ? -5.36496 25.78362 7.44253 1.000 53.25472 213 ARG A O 1
ATOM 1629 N N . ALA A 1 234 ? -3.23504 26.15612 8.06787 1.000 51.90301 214 ALA A N 1
ATOM 1630 C CA . ALA A 1 234 ? -3.56763 26.03251 9.48044 1.000 51.85211 214 ALA A CA 1
ATOM 1631 C C . ALA A 1 234 ? -4.32295 27.25554 9.99503 1.000 55.33747 214 ALA A C 1
ATOM 1632 O O . ALA A 1 234 ? -5.09319 27.14634 10.95956 1.000 55.71635 214 ALA A O 1
ATOM 1634 N N . ASP A 1 235 ? -4.14223 28.41756 9.36447 1.000 51.36479 215 ASP A N 1
ATOM 1635 C CA . ASP A 1 235 ? -4.79664 29.62992 9.84866 1.000 53.41280 215 ASP A CA 1
ATOM 1636 C C . ASP A 1 235 ? -6.24806 29.76409 9.37790 1.000 53.83312 215 ASP A C 1
ATOM 1637 O O . ASP A 1 235 ? -6.85450 30.82888 9.55896 1.000 48.47097 215 ASP A O 1
ATOM 1642 N N . ASN A 1 236 ? -6.81415 28.71599 8.77905 1.000 46.92345 216 ASN A N 1
ATOM 1643 C CA . ASN A 1 236 ? -8.24877 28.64204 8.49745 1.000 47.94964 216 ASN A CA 1
ATOM 1644 C C . ASN A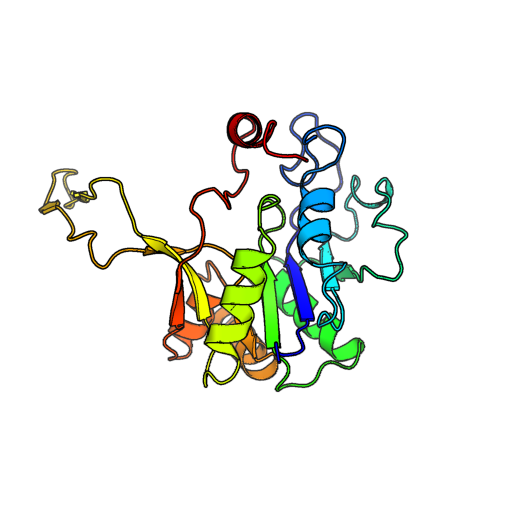 1 236 ? -8.98584 28.24105 9.77887 1.000 51.64483 216 ASN A C 1
ATOM 1645 O O . ASN A 1 236 ? -9.64143 27.20350 9.87586 1.000 48.42957 216 ASN A O 1
ATOM 1650 N N . LEU A 1 237 ? -8.84559 29.08919 10.79243 1.000 48.65506 217 LEU A N 1
ATOM 1651 C CA . LEU A 1 237 ? -9.26350 28.69566 12.12649 1.000 48.96551 217 LEU A CA 1
ATOM 1652 C C . LEU A 1 237 ? -10.75050 28.95980 12.34035 1.000 49.99621 217 LEU A C 1
ATOM 1653 O O . LEU A 1 237 ? -11.37085 29.79488 11.67355 1.000 42.78799 217 LEU A O 1
ATOM 1658 N N . LYS A 1 238 ? -11.31376 28.22484 13.29463 1.000 44.81370 218 LYS A N 1
ATOM 1659 C CA . LYS A 1 238 ? -12.68002 28.42319 13.74742 1.000 46.02667 218 LYS A CA 1
ATOM 1660 C C . LYS A 1 238 ? -12.65959 29.33991 14.96435 1.000 48.54336 218 LYS A C 1
ATOM 1661 O O . LYS A 1 238 ? -11.81358 29.18438 15.84989 1.000 51.86323 218 LYS A O 1
ATOM 1667 N N . ILE A 1 239 ? -13.56702 30.30915 14.99227 1.000 49.62138 219 ILE A N 1
ATOM 1668 C CA . ILE A 1 239 ? -13.65035 31.25361 16.10034 1.000 46.25517 219 ILE A CA 1
ATOM 1669 C C . ILE A 1 239 ? -14.51792 30.62642 17.18341 1.000 49.52974 219 ILE A C 1
ATOM 1670 O O . ILE A 1 239 ? -15.74377 30.58283 17.06699 1.000 48.48927 219 ILE A O 1
ATOM 1675 N N . THR A 1 240 ? -13.86875 30.12541 18.23267 1.000 50.34473 220 THR A N 1
ATOM 1676 C CA . THR A 1 240 ? -14.53112 29.48039 19.35835 1.000 53.79598 220 THR A CA 1
ATOM 1677 C C . THR A 1 240 ? -14.47782 30.29892 20.63809 1.000 58.53190 220 THR A C 1
ATOM 1678 O O . THR A 1 240 ? -15.31301 30.09859 21.52191 1.000 55.14277 220 THR A O 1
ATOM 1682 N N . THR A 1 241 ? -13.50287 31.19452 20.76219 1.000 57.81484 221 THR A N 1
ATOM 1683 C CA . THR A 1 241 ? -13.40741 32.17146 21.83115 1.000 61.46249 221 THR A CA 1
ATOM 1684 C C . THR A 1 241 ? -13.21068 33.54681 21.21472 1.000 62.21528 221 THR A C 1
ATOM 1685 O O . THR A 1 241 ? -12.63959 33.66275 20.12555 1.000 61.54929 221 THR A O 1
ATOM 1689 N N . PRO A 1 242 ? -13.69089 34.60379 21.87027 1.000 66.73230 222 PRO A N 1
ATOM 1690 C CA . PRO A 1 242 ? -13.34103 35.95684 21.40897 1.000 70.42012 222 PRO A CA 1
ATOM 1691 C C . PRO A 1 242 ? -11.83314 36.18910 21.30015 1.000 63.63114 222 PRO A C 1
ATOM 1692 O O . PRO A 1 242 ? -11.40660 37.03494 20.50172 1.000 61.85032 222 PRO A O 1
ATOM 1696 N N . GLU A 1 243 ? -11.01434 35.44077 22.04755 1.000 63.79842 223 GLU A N 1
ATOM 1697 C CA . GLU A 1 243 ? -9.56347 35.50457 21.87391 1.000 65.81592 223 GLU A CA 1
ATOM 1698 C C . GLU A 1 243 ? -9.13635 35.08001 20.46954 1.000 63.92071 223 GLU A C 1
ATOM 1699 O O . GLU A 1 243 ? -8.18260 35.64299 19.92054 1.000 64.17430 223 GLU A O 1
ATOM 1702 N N . ASP A 1 244 ? -9.83035 34.10836 19.86565 1.000 64.38760 224 ASP A N 1
ATOM 1703 C CA . ASP A 1 244 ? -9.48496 33.65985 18.51847 1.000 61.06403 224 ASP A CA 1
ATOM 1704 C C . ASP A 1 244 ? -9.66071 34.75236 17.47237 1.000 58.31300 224 ASP A C 1
ATOM 1705 O O . ASP A 1 244 ? -9.02938 34.68189 16.41257 1.000 56.32062 224 ASP A O 1
ATOM 1710 N N . LEU A 1 245 ? -10.50716 35.75105 17.74323 1.000 61.00467 225 LEU A N 1
ATOM 1711 C CA . LEU A 1 245 ? -10.61961 36.90355 16.85234 1.000 60.61191 225 LEU A CA 1
ATOM 1712 C C . LEU A 1 245 ? -9.30612 37.66423 16.75820 1.000 59.10147 225 LEU A C 1
ATOM 1713 O O . LEU A 1 245 ? -8.93686 38.14748 15.68118 1.000 62.90980 225 LEU A O 1
ATOM 1718 N N . LEU A 1 246 ? -8.59525 37.79747 17.88035 1.000 55.81539 226 LEU A N 1
ATOM 1719 C CA . LEU A 1 246 ? -7.35965 38.57399 17.88414 1.000 57.13991 226 LEU A CA 1
ATOM 1720 C C . LEU A 1 246 ? -6.34005 38.03527 16.88603 1.000 59.46590 226 LEU A C 1
ATOM 1721 O O . LEU A 1 246 ? -5.57262 38.81543 16.30685 1.000 57.20895 226 LEU A O 1
ATOM 1726 N N . ARG A 1 247 ? -6.31451 36.71623 16.66596 1.000 61.04313 227 ARG A N 1
ATOM 1727 C CA . ARG A 1 247 ? -5.38130 36.14945 15.69511 1.000 59.93544 227 ARG A CA 1
ATOM 1728 C C . ARG A 1 247 ? -5.71917 36.59702 14.28498 1.000 55.70126 227 ARG A C 1
ATOM 1729 O O . ARG A 1 247 ? -4.82744 36.71549 13.43920 1.000 55.83587 227 ARG A O 1
ATOM 1733 N N . LEU A 1 248 ? -6.99725 36.84848 14.01687 1.000 58.87489 228 LEU A N 1
ATOM 1734 C CA . LEU A 1 248 ? -7.47366 37.12276 12.67171 1.000 59.32820 228 LEU A CA 1
ATOM 1735 C C . LEU A 1 248 ? -7.65417 38.60321 12.38204 1.000 67.72209 228 LEU A C 1
ATOM 1736 O O . LEU A 1 248 ? -7.88637 38.96537 11.22424 1.000 71.59496 228 LEU A O 1
ATOM 1741 N N . GLN A 1 249 ? -7.54229 39.46595 13.39175 1.000 72.61825 229 GLN A N 1
ATOM 1742 C CA . GLN A 1 249 ? -7.90652 40.86525 13.20895 1.000 69.40065 229 GLN A CA 1
ATOM 1743 C C . GLN A 1 249 ? -6.96771 41.60212 12.26105 1.000 74.98205 229 GLN A C 1
ATOM 1744 O O . GLN A 1 249 ? -7.31807 42.68543 11.77877 1.000 77.02738 229 GLN A O 1
ATOM 1750 N N . ARG A 1 250 ? -5.79816 41.04029 11.96772 1.000 71.37623 230 ARG A N 1
ATOM 1751 C CA . ARG A 1 250 ? -4.89098 41.61587 10.98629 1.000 75.45669 230 ARG A CA 1
ATOM 1752 C C . ARG A 1 250 ? -4.90538 40.85248 9.66700 1.000 73.25701 230 ARG 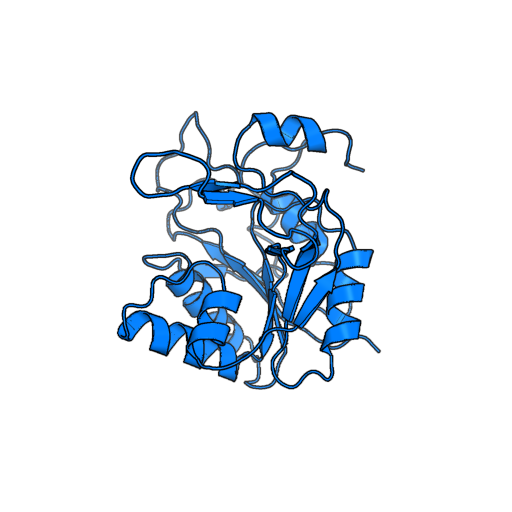A C 1
ATOM 1753 O O . ARG A 1 250 ? -4.09378 41.14509 8.78444 1.000 76.35801 230 ARG A O 1
ATOM 1758 N N . SER A 1 251 ? -5.80891 39.88878 9.50641 1.000 70.46863 231 SER A N 1
ATOM 1759 C CA . SER A 1 251 ? -5.84412 39.04947 8.31520 1.000 71.36366 231 SER A CA 1
ATOM 1760 C C . SER A 1 251 ? -6.71703 39.61817 7.20422 1.000 73.77645 231 SER A C 1
ATOM 1761 O O . SER A 1 251 ? -6.78511 39.02195 6.12376 1.000 75.23456 231 SER A O 1
ATOM 1764 N N . PHE A 1 252 ? -7.38538 40.74538 7.44059 1.000 69.16849 232 PHE A N 1
ATOM 1765 C CA . PHE A 1 252 ? -8.26128 41.36193 6.45726 1.000 74.38891 232 PHE A CA 1
ATOM 1766 C C . PHE A 1 252 ? -7.88433 42.83310 6.33391 1.000 78.96706 232 PHE A C 1
ATOM 1767 O O . PHE A 1 252 ? -7.83267 43.54565 7.35292 1.000 82.90258 232 PHE A O 1
ATOM 1775 N N . PRO A 1 253 ? -7.62525 43.33488 5.11564 1.000 87.04233 233 PRO A N 1
ATOM 1776 C CA . PRO A 1 253 ? -7.76072 42.61043 3.84420 1.000 86.03383 233 PRO A CA 1
ATOM 1777 C C . PRO A 1 253 ? -6.62259 41.62154 3.57221 1.000 84.45495 233 PRO A C 1
ATOM 1778 O O . PRO A 1 253 ? -6.82633 40.64522 2.84722 1.000 82.48252 233 PRO A O 1
#

InterPro domains:
  IPR001228 2-C-methyl-D-erythritol 4-phosphate cytidylyltransferase [MF_00108] (8-232)
  IPR001228 2-C-methyl-D-erythritol 4-phosphate cytidylyltransferase [TIGR00453] (10-230)
  IPR018294 4-diphosphocytidyl-2C-methyl-D-erythritol synthase, conserved site [PS01295] (108-115)
  IPR029044 Nucleotide-diphospho-sugar transferases [G3DSA:3.90.550.10] (5-233)
  IPR029044 Nucleotide-diphospho-sugar transferases [SSF53448] (10-230)
  IPR034683 Cytidylyltransferase IspD/TarI [PF01128] (11-227)
  IPR034683 Cytidylyltransferase IspD/TarI [cd02516] (9-228)
  IPR050088 IspD/TarI cytidylyltransferase, baterial-type [PTHR32125] (9-231)

Secondary structure (DSSP, 8-state):
-PPPEEEEEE-----SS--SS--GGGSEETTEEHHHHHHHTTTT-TTEEEEEEEE-TT-SSGGGSGGGG-TT-EEEE--SSHHHHHHHHHHHHHHTT--TTSEEEE--TT-TT--HHHHHHHHHHHTT-SSEEEEEEE--S--EEE-TTSSEEEE--GGG-EEEEEEEEEEHHHHHHHHHHHHHHT----SHHHHHHHTT--PEEEE--TT-----SHHHHHHHTTS--

B-factor: mean 57.13, std 9.55, range [36.29, 124.06]

Solvent-accessible surface area: 11553 Å² total; per-residue (Å²): 189,44,24,40,0,6,0,0,0,15,4,29,79,14,32,72,162,114,112,113,114,94,35,54,17,1,26,83,0,46,65,85,16,0,0,14,36,0,1,68,24,0,48,109,8,105,64,33,126,12,0,0,0,0,0,16,137,84,6,33,14,8,92,67,28,115,14,39,99,37,196,110,14,45,91,8,38,26,34,106,82,76,6,10,3,0,20,43,0,0,81,67,0,74,128,60,48,7,121,59,104,32,12,0,0,0,0,15,7,8,19,1,16,10,49,119,50,9,0,34,95,0,0,105,77,0,25,172,30,121,24,0,0,8,0,0,6,33,4,170,112,92,49,118,120,77,56,234,112,63,173,93,64,83,75,45,94,100,92,115,46,86,83,56,28,6,0,1,0,0,60,2,9,23,0,47,148,3,0,37,71,0,59,128,62,63,43,94,34,101,29,1,2,24,0,2,99,112,42,66,94,88,22,108,67,1,79,12,121,55,54,2,28,87,2,78,63,78,81,27,17,133,93,3,61,166,44,42,183

Sequence (229 aa):
DLPAFWTVIPAAGVGSRMMRADRPKQYLDLAGRTVIERTLDCFLEHPMLRGLVVCLAEDDPYWPGLDDCAASRHVQQRAAGGAERAGSVLNGLLRLLELGAQADDWVLVHDAARPNLTRGDLDRLLEELAEDPVGGLLAVPARDDTLKRSDRDGRVSETIDRSVVWLAYTPQMFRLGALHRALADALVAGVAITDEASAMEWAGYAPKLVEGRADNLKITTPEDLLRLQRSFP

Radius of gyration: 17.83 Å; Cα contacts (8 Å, |Δi|>4): 439; chains: 1; bounding box: 39×43×51 Å

Organism: Pseudomonas aeruginosa (strain ATCC 15692 / DSM 22644 / CIP 104116 / JCM 14847 / LMG 12228 / 1C / PRS 101 / PAO1) (NCBI:txid208964)